Protein AF-A0A965RQ91-F1 (afdb_monomer_lite)

Structure (mmCIF, N/CA/C/O backbone):
data_AF-A0A965RQ91-F1
#
_entry.id   AF-A0A965RQ91-F1
#
loop_
_atom_site.group_PDB
_atom_site.id
_atom_site.type_symbol
_atom_site.label_atom_id
_atom_site.label_alt_id
_atom_site.label_comp_id
_atom_site.label_asym_id
_atom_site.label_entity_id
_atom_site.label_seq_id
_atom_site.pdbx_PDB_ins_code
_atom_site.Cartn_x
_atom_site.Cartn_y
_atom_site.Cartn_z
_atom_site.occupancy
_atom_site.B_iso_or_equiv
_atom_site.auth_seq_id
_atom_site.auth_comp_id
_atom_site.auth_asym_id
_atom_site.auth_atom_id
_atom_site.pdbx_PDB_model_num
ATOM 1 N N . MET A 1 1 ? -6.962 -11.518 -0.528 1.00 90.81 1 MET A N 1
ATOM 2 C CA . MET A 1 1 ? -5.617 -11.044 -0.912 1.00 90.81 1 MET A CA 1
ATOM 3 C C . MET A 1 1 ? -5.372 -11.458 -2.346 1.00 90.81 1 MET A C 1
ATOM 5 O O . MET A 1 1 ? -5.786 -12.555 -2.705 1.00 90.81 1 MET A O 1
ATOM 9 N N . ASP A 1 2 ? -4.710 -10.612 -3.122 1.00 94.94 2 ASP A N 1
ATOM 10 C CA . ASP A 1 2 ? -4.302 -10.899 -4.496 1.00 94.94 2 ASP A CA 1
ATOM 11 C C . ASP A 1 2 ? -2.789 -10.667 -4.669 1.00 94.94 2 ASP A C 1
ATOM 13 O O . ASP A 1 2 ? -2.170 -9.978 -3.849 1.00 94.94 2 ASP A O 1
ATOM 17 N N . VAL A 1 3 ? -2.181 -11.284 -5.684 1.00 96.06 3 VAL A N 1
ATOM 18 C CA . VAL A 1 3 ? -0.733 -11.237 -5.938 1.00 96.06 3 VAL A CA 1
ATOM 19 C C . VAL A 1 3 ? -0.458 -10.717 -7.338 1.00 96.06 3 VAL A C 1
ATOM 21 O O . VAL A 1 3 ? -0.836 -11.338 -8.325 1.00 96.06 3 VAL A O 1
ATOM 24 N N . ALA A 1 4 ? 0.326 -9.647 -7.423 1.00 96.62 4 ALA A N 1
ATOM 25 C CA . ALA A 1 4 ? 0.883 -9.170 -8.679 1.00 96.62 4 ALA A CA 1
ATOM 26 C C . ALA A 1 4 ? 2.367 -9.529 -8.797 1.00 96.62 4 ALA A C 1
ATOM 28 O O . ALA A 1 4 ? 3.135 -9.386 -7.842 1.00 96.62 4 ALA A O 1
ATOM 29 N N . LEU A 1 5 ? 2.785 -9.949 -9.992 1.00 95.50 5 LEU A N 1
ATOM 30 C CA . LEU A 1 5 ? 4.185 -10.163 -10.354 1.00 95.50 5 LEU A CA 1
ATOM 31 C C . LEU A 1 5 ? 4.550 -9.273 -11.535 1.00 95.50 5 LEU A C 1
ATOM 33 O O . LEU A 1 5 ? 3.804 -9.199 -12.508 1.00 95.50 5 LEU A O 1
ATOM 37 N N . TRP A 1 6 ? 5.717 -8.640 -11.475 1.00 94.62 6 TRP A N 1
ATOM 38 C CA . TRP A 1 6 ? 6.239 -7.882 -12.607 1.00 94.62 6 TRP A CA 1
ATOM 39 C C . TRP A 1 6 ? 7.763 -7.901 -12.654 1.00 94.62 6 TRP A C 1
ATOM 41 O O . TRP A 1 6 ? 8.447 -8.063 -11.640 1.00 94.62 6 TRP A O 1
ATOM 51 N N . THR A 1 7 ? 8.283 -7.711 -13.864 1.00 93.56 7 THR A N 1
ATOM 52 C CA . THR A 1 7 ? 9.673 -7.324 -14.104 1.00 93.56 7 THR A CA 1
ATOM 53 C C . THR A 1 7 ? 9.696 -5.824 -14.333 1.00 93.56 7 THR A C 1
ATOM 55 O O . THR A 1 7 ? 8.894 -5.306 -15.115 1.00 93.56 7 THR A O 1
ATOM 58 N N . GLY A 1 8 ? 10.576 -5.130 -13.623 1.00 91.38 8 GLY A N 1
ATOM 59 C CA . GLY A 1 8 ? 10.715 -3.696 -13.718 1.00 91.38 8 GLY A CA 1
ATOM 60 C C . GLY A 1 8 ? 11.315 -3.264 -15.046 1.00 91.38 8 GLY A C 1
ATOM 61 O O . GLY A 1 8 ? 12.165 -3.943 -15.626 1.00 91.38 8 GLY A O 1
ATOM 62 N N . ASP A 1 9 ? 10.841 -2.120 -15.521 1.00 92.00 9 ASP A N 1
ATOM 63 C CA . ASP A 1 9 ? 11.210 -1.510 -16.800 1.00 92.00 9 ASP A CA 1
ATOM 64 C C . ASP A 1 9 ? 11.827 -0.112 -16.624 1.00 92.00 9 ASP A C 1
ATOM 66 O O . ASP A 1 9 ? 12.321 0.467 -17.588 1.00 92.00 9 ASP A O 1
ATOM 70 N N . GLY A 1 10 ? 11.869 0.416 -15.395 1.00 89.19 10 GLY A N 1
ATOM 71 C CA . GLY A 1 10 ? 12.397 1.746 -15.101 1.00 89.19 10 GLY A CA 1
ATOM 72 C C . GLY A 1 10 ? 11.500 2.900 -15.561 1.00 89.19 10 GLY A C 1
ATOM 73 O O . GLY A 1 10 ? 11.982 4.030 -15.606 1.00 89.19 10 GLY A O 1
ATOM 74 N N . ALA A 1 11 ? 10.233 2.644 -15.902 1.00 90.88 11 ALA A N 1
ATOM 75 C CA . ALA A 1 11 ? 9.269 3.653 -16.340 1.00 90.88 11 ALA A CA 1
ATOM 76 C C . ALA A 1 11 ? 8.071 3.774 -15.379 1.00 90.88 11 ALA A C 1
ATOM 78 O O . ALA A 1 11 ? 7.859 2.942 -14.498 1.00 90.88 11 ALA A O 1
ATOM 79 N N . ALA A 1 12 ? 7.261 4.823 -15.537 1.00 90.50 12 ALA A N 1
ATOM 80 C CA . ALA A 1 12 ? 5.979 4.896 -14.839 1.00 90.50 12 ALA A CA 1
ATOM 81 C C . ALA A 1 12 ? 5.044 3.816 -15.392 1.00 90.50 12 ALA A C 1
ATOM 83 O O . ALA A 1 12 ? 4.946 3.645 -16.608 1.00 90.50 12 ALA A O 1
ATOM 84 N N . ARG A 1 13 ? 4.349 3.096 -14.508 1.00 91.19 13 ARG A N 1
ATOM 85 C CA . ARG A 1 13 ? 3.450 2.015 -14.921 1.00 91.19 13 ARG A CA 1
ATOM 86 C C . ARG A 1 13 ? 2.313 1.803 -13.942 1.00 91.19 13 ARG A C 1
ATOM 88 O O . ARG A 1 13 ? 2.462 2.040 -12.746 1.00 91.19 13 ARG A O 1
ATOM 95 N N . SER A 1 14 ? 1.219 1.257 -14.449 1.00 95.75 14 SER A N 1
ATOM 96 C CA . SER A 1 14 ? 0.157 0.694 -13.623 1.00 95.75 14 SER A CA 1
ATOM 97 C C . SER A 1 14 ? 0.298 -0.822 -13.573 1.00 95.75 14 SER A C 1
ATOM 99 O O . SER A 1 14 ? 0.573 -1.472 -14.582 1.00 95.75 14 SER A O 1
ATOM 101 N N . ILE A 1 15 ? 0.132 -1.370 -12.378 1.00 96.50 15 ILE A N 1
ATOM 102 C CA . ILE A 1 15 ? -0.043 -2.795 -12.136 1.00 96.50 15 ILE A CA 1
ATOM 103 C C . ILE A 1 15 ? -1.547 -3.012 -12.013 1.00 96.50 15 ILE A C 1
ATOM 105 O O . ILE A 1 15 ? -2.158 -2.461 -11.100 1.00 96.50 15 ILE A O 1
ATOM 109 N N . THR A 1 16 ? -2.138 -3.744 -12.954 1.00 97.12 16 THR A N 1
ATOM 110 C CA . THR A 1 16 ? -3.590 -3.958 -13.073 1.00 97.12 16 THR A CA 1
ATOM 111 C C . THR A 1 16 ? -3.939 -5.447 -13.028 1.00 97.12 16 THR A C 1
ATOM 113 O O . THR A 1 16 ? -3.049 -6.301 -13.003 1.00 97.12 16 THR A O 1
ATOM 116 N N . GLY A 1 17 ? -5.237 -5.761 -13.040 1.00 95.44 17 GLY A N 1
ATOM 117 C CA . GLY A 1 17 ? -5.749 -7.133 -13.036 1.00 95.44 17 GLY A CA 1
ATOM 118 C C . GLY A 1 17 ? -6.030 -7.700 -11.646 1.00 95.44 17 GLY A C 1
ATOM 119 O O . GLY A 1 17 ? -6.332 -8.887 -11.543 1.00 95.44 17 GLY A O 1
ATOM 120 N N . LEU A 1 18 ? -5.965 -6.871 -10.599 1.00 96.00 18 LEU A N 1
ATOM 121 C CA . LEU A 1 18 ? -6.450 -7.252 -9.278 1.00 96.00 18 LEU A CA 1
ATOM 122 C C . LEU A 1 18 ? -7.980 -7.299 -9.271 1.00 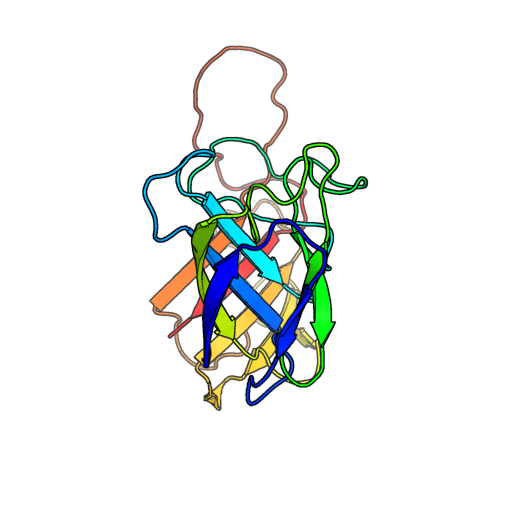96.00 18 LEU A C 1
ATOM 124 O O . LEU A 1 18 ? -8.644 -6.496 -9.926 1.00 96.00 18 LEU A O 1
ATOM 128 N N . ALA A 1 19 ? -8.550 -8.195 -8.469 1.00 94.75 19 ALA A N 1
ATOM 129 C CA . ALA A 1 19 ? -10.006 -8.334 -8.353 1.00 94.75 19 ALA A CA 1
ATOM 130 C C . ALA A 1 19 ? -10.706 -7.187 -7.585 1.00 94.75 19 ALA A C 1
ATOM 132 O O . ALA A 1 19 ? -11.932 -7.184 -7.469 1.00 94.75 19 ALA A O 1
ATOM 133 N N . PHE A 1 20 ? -9.945 -6.251 -7.012 1.00 93.56 20 PHE A N 1
ATOM 134 C CA . PHE A 1 20 ? -10.437 -5.190 -6.133 1.00 93.56 20 PHE A CA 1
ATOM 135 C C . PHE A 1 20 ? -9.513 -3.968 -6.146 1.00 93.56 20 PHE A C 1
ATOM 137 O O . PHE A 1 20 ? -8.348 -4.055 -6.544 1.00 93.56 20 PHE A O 1
ATOM 144 N N . SER A 1 21 ? -10.026 -2.849 -5.623 1.00 92.25 21 SER A N 1
ATOM 145 C CA . SER A 1 21 ? -9.212 -1.684 -5.279 1.00 92.25 21 SER A CA 1
ATOM 146 C C . SER A 1 21 ? -8.417 -1.991 -4.012 1.00 92.25 21 SER A C 1
ATOM 148 O O . SER A 1 21 ? -9.038 -2.223 -2.975 1.00 92.25 21 SER A O 1
ATOM 150 N N . PRO A 1 22 ? -7.077 -2.026 -4.046 1.00 93.12 22 PRO A N 1
ATOM 151 C CA . PRO A 1 22 ? -6.303 -2.364 -2.864 1.00 93.12 22 PRO A CA 1
ATOM 152 C C . PRO A 1 22 ? -6.348 -1.248 -1.820 1.00 93.12 22 PRO A C 1
ATOM 154 O O . PRO A 1 22 ? -6.256 -0.070 -2.156 1.00 93.12 22 PRO A O 1
ATOM 157 N N . ASP A 1 23 ? -6.416 -1.640 -0.550 1.00 90.06 23 ASP A N 1
ATOM 158 C CA . ASP A 1 23 ? -6.269 -0.749 0.599 1.00 90.06 23 ASP A CA 1
ATOM 159 C C . ASP A 1 23 ? -4.894 -0.841 1.243 1.00 90.06 23 ASP A C 1
ATOM 161 O O . ASP A 1 23 ? -4.468 0.127 1.850 1.00 90.06 23 ASP A O 1
ATOM 165 N N . LEU A 1 24 ? -4.186 -1.964 1.103 1.00 90.12 24 LEU A N 1
ATOM 166 C CA . LEU A 1 24 ? -2.778 -2.114 1.470 1.00 90.12 24 LEU A CA 1
ATOM 167 C C . LEU A 1 24 ? -2.065 -2.868 0.351 1.00 90.12 24 LEU A C 1
ATOM 169 O O . LEU A 1 24 ? -2.557 -3.895 -0.119 1.00 90.12 24 LEU A O 1
ATOM 173 N N . VAL A 1 25 ? -0.878 -2.403 -0.024 1.00 91.31 25 VAL A N 1
ATOM 174 C CA . VAL A 1 25 ? 0.035 -3.133 -0.903 1.00 91.31 25 VAL A CA 1
ATOM 175 C C . VAL A 1 25 ? 1.395 -3.257 -0.230 1.00 91.31 25 VAL A C 1
ATOM 177 O O . VAL A 1 25 ? 1.972 -2.264 0.216 1.00 91.31 25 VAL A O 1
ATOM 180 N N . TRP A 1 26 ? 1.918 -4.483 -0.191 1.00 90.62 26 TRP A N 1
ATOM 181 C CA . TRP A 1 26 ? 3.293 -4.778 0.198 1.00 90.62 26 TRP A CA 1
ATOM 182 C C . TRP A 1 26 ? 4.087 -5.230 -1.024 1.00 90.62 26 TRP A C 1
ATOM 184 O O . TRP A 1 26 ? 3.858 -6.315 -1.556 1.00 90.62 26 TRP A O 1
ATOM 194 N N . ILE A 1 27 ? 5.034 -4.402 -1.459 1.00 89.31 27 ILE A N 1
ATOM 195 C CA . ILE A 1 27 ? 5.955 -4.693 -2.556 1.00 89.31 27 ILE A CA 1
ATOM 196 C C . ILE A 1 27 ? 7.264 -5.250 -2.004 1.00 89.31 27 ILE A C 1
ATOM 198 O O . ILE A 1 27 ? 7.845 -4.693 -1.071 1.00 89.31 27 ILE A O 1
ATOM 202 N N . LYS A 1 28 ? 7.756 -6.322 -2.627 1.00 86.62 28 LYS A N 1
ATOM 203 C CA . LYS A 1 28 ? 9.073 -6.898 -2.366 1.00 86.62 28 LYS A CA 1
ATOM 204 C C . LYS A 1 28 ? 9.848 -7.160 -3.657 1.00 86.62 28 LYS A C 1
ATOM 206 O O . LYS A 1 28 ? 9.335 -7.792 -4.582 1.00 86.62 28 LYS A O 1
ATOM 211 N N . GLY A 1 29 ? 11.117 -6.753 -3.685 1.00 86.75 29 GLY A N 1
ATOM 212 C CA . GLY A 1 29 ? 12.072 -7.179 -4.716 1.00 86.75 29 GLY A CA 1
ATOM 213 C C . GLY A 1 29 ? 12.414 -8.673 -4.602 1.00 86.75 29 GLY A C 1
ATOM 214 O O . GLY A 1 29 ? 12.686 -9.180 -3.515 1.00 86.75 29 GLY A O 1
ATOM 215 N N . ARG A 1 30 ? 12.393 -9.401 -5.719 1.00 88.19 30 ARG A N 1
ATOM 216 C CA . ARG A 1 30 ? 12.656 -10.852 -5.794 1.00 88.19 30 ARG A CA 1
ATOM 217 C C . ARG A 1 30 ? 14.019 -11.206 -6.387 1.00 88.19 30 ARG A C 1
ATOM 219 O O . ARG A 1 30 ? 14.501 -12.309 -6.145 1.00 88.19 30 ARG A O 1
ATOM 226 N N . SER A 1 31 ? 14.635 -10.303 -7.145 1.00 84.56 31 SER A N 1
ATOM 227 C CA . SER A 1 31 ? 15.993 -10.464 -7.678 1.00 84.56 31 SER A CA 1
ATOM 228 C C . SER A 1 31 ? 17.033 -9.801 -6.772 1.00 84.56 31 SER A C 1
ATOM 230 O O . SER A 1 31 ? 16.745 -8.831 -6.076 1.00 84.56 31 SER A O 1
ATOM 232 N N . SER A 1 32 ? 18.267 -10.305 -6.801 1.00 66.25 32 SER A N 1
ATOM 233 C CA . SER A 1 32 ? 19.389 -9.844 -5.969 1.00 66.25 32 SER A CA 1
ATOM 234 C C . SER A 1 32 ? 20.177 -8.660 -6.562 1.00 66.25 32 SER A C 1
ATOM 236 O O . SER A 1 32 ? 21.364 -8.513 -6.281 1.00 66.25 32 SER A O 1
ATOM 238 N N . GLY A 1 33 ? 19.554 -7.839 -7.412 1.00 63.38 33 GLY A N 1
ATOM 239 C CA . GLY A 1 33 ? 20.195 -6.676 -8.037 1.00 63.38 33 GLY A CA 1
ATOM 240 C C . GLY A 1 33 ? 20.072 -5.407 -7.183 1.00 63.38 33 GLY A C 1
ATOM 241 O O . GLY A 1 33 ? 19.117 -5.294 -6.416 1.00 63.38 33 GLY A O 1
ATOM 242 N N . PRO A 1 34 ? 21.001 -4.439 -7.292 1.00 60.62 34 PRO A N 1
ATOM 243 C CA . PRO A 1 34 ? 20.831 -3.129 -6.673 1.00 60.62 34 PRO A CA 1
ATOM 244 C C . PRO A 1 34 ? 19.603 -2.376 -7.245 1.00 60.62 34 PRO A C 1
ATOM 246 O O . PRO A 1 34 ? 19.285 -2.536 -8.428 1.00 60.62 34 PRO A O 1
ATOM 249 N N . PRO A 1 35 ? 18.927 -1.537 -6.433 1.00 57.47 35 PRO A N 1
ATOM 250 C CA . PRO A 1 35 ? 19.150 -1.367 -4.996 1.00 57.47 35 PRO A CA 1
ATOM 251 C C . PRO A 1 35 ? 18.692 -2.600 -4.202 1.00 57.47 35 PRO A C 1
ATOM 253 O O . PRO A 1 35 ? 17.737 -3.282 -4.564 1.00 57.47 35 PRO A O 1
ATOM 256 N N . THR A 1 36 ? 19.407 -2.882 -3.115 1.00 57.66 36 THR A N 1
ATOM 257 C CA . THR A 1 36 ? 19.251 -4.065 -2.261 1.00 57.66 36 THR A CA 1
ATOM 258 C C . THR A 1 36 ? 17.794 -4.272 -1.851 1.00 57.66 36 THR A C 1
ATOM 260 O O . THR A 1 36 ? 17.233 -3.394 -1.210 1.00 57.66 36 THR A O 1
ATOM 263 N N . ILE A 1 37 ? 17.218 -5.418 -2.237 1.00 59.00 37 ILE A N 1
ATOM 264 C CA . ILE A 1 37 ? 15.921 -6.018 -1.851 1.00 59.00 37 ILE A CA 1
ATOM 265 C C . ILE A 1 37 ? 15.097 -5.163 -0.872 1.00 59.00 37 ILE A C 1
ATOM 267 O O . ILE A 1 37 ? 15.355 -5.150 0.329 1.00 59.00 37 ILE A O 1
ATOM 271 N N . GLN A 1 38 ? 14.082 -4.476 -1.395 1.00 69.19 38 GLN A N 1
ATOM 272 C CA . GLN A 1 38 ? 13.276 -3.504 -0.649 1.00 69.19 38 GLN A CA 1
ATOM 273 C C . GLN A 1 38 ? 11.906 -4.084 -0.290 1.00 69.19 38 GLN A C 1
ATOM 275 O O . GLN A 1 38 ? 11.340 -4.840 -1.083 1.00 69.19 38 GLN A O 1
ATOM 280 N N . HIS A 1 39 ? 11.397 -3.740 0.896 1.00 79.50 39 HIS A N 1
ATOM 281 C CA . HIS A 1 39 ? 10.067 -4.097 1.388 1.00 79.50 39 HIS A CA 1
ATOM 282 C C . HIS A 1 39 ? 9.239 -2.830 1.608 1.00 79.50 39 HIS A C 1
ATOM 284 O O . HIS A 1 39 ? 9.358 -2.211 2.655 1.00 79.50 39 HIS A O 1
ATOM 290 N N . VAL A 1 40 ? 8.391 -2.463 0.650 1.00 80.19 40 VAL A N 1
ATOM 291 C CA . VAL A 1 40 ? 7.599 -1.222 0.685 1.00 80.19 40 VAL A CA 1
ATOM 292 C C . VAL A 1 40 ? 6.149 -1.545 1.032 1.00 80.19 40 VAL A C 1
ATOM 294 O O . VAL A 1 40 ? 5.511 -2.302 0.307 1.00 80.19 40 VAL A O 1
ATOM 297 N N . LEU A 1 41 ? 5.620 -0.982 2.120 1.00 83.31 41 LEU A N 1
ATOM 298 C CA . LEU A 1 41 ? 4.219 -1.123 2.528 1.00 83.31 41 LEU A CA 1
ATOM 299 C C . LEU A 1 41 ? 3.500 0.232 2.467 1.00 83.31 41 LEU A C 1
ATOM 301 O O . LEU A 1 41 ? 3.854 1.165 3.196 1.00 83.31 41 LEU A O 1
ATOM 305 N N . GLN A 1 42 ? 2.449 0.327 1.653 1.00 82.00 42 GLN A N 1
ATOM 306 C CA . GLN A 1 42 ? 1.625 1.533 1.494 1.00 82.00 42 GLN A CA 1
ATOM 307 C C . GLN A 1 42 ? 0.140 1.192 1.560 1.00 82.00 42 GLN A C 1
ATOM 309 O O . GLN A 1 42 ? -0.278 0.173 1.014 1.00 82.00 42 GLN A O 1
ATOM 314 N N . ASP A 1 43 ? -0.652 2.061 2.183 1.00 83.12 43 ASP A N 1
ATOM 315 C CA . ASP A 1 43 ? -2.107 1.916 2.283 1.00 83.12 43 ASP A CA 1
ATOM 316 C C . ASP A 1 43 ? -2.858 3.207 1.965 1.00 83.12 43 ASP A C 1
ATOM 318 O O . ASP A 1 43 ? -2.312 4.313 1.994 1.00 83.12 43 ASP A O 1
ATOM 322 N N . THR A 1 44 ? -4.144 3.041 1.670 1.00 78.31 44 THR A N 1
ATOM 323 C CA . THR A 1 44 ? -5.074 4.113 1.305 1.00 78.31 44 THR A CA 1
ATOM 324 C C . THR A 1 44 ? -5.326 5.098 2.443 1.00 78.31 44 THR A C 1
ATOM 326 O O . THR A 1 44 ? -5.629 6.260 2.176 1.00 78.31 44 THR A O 1
ATOM 329 N N . VAL A 1 45 ? -5.176 4.680 3.705 1.00 73.56 45 VAL A N 1
ATOM 330 C CA . VAL A 1 45 ? -5.470 5.520 4.875 1.00 73.56 45 VAL A CA 1
ATOM 331 C C . VAL A 1 45 ? -4.337 6.512 5.155 1.00 73.56 45 VAL A C 1
ATOM 333 O O . VAL A 1 45 ? -4.615 7.667 5.473 1.00 73.56 45 VAL A O 1
ATOM 336 N N . ARG A 1 46 ? -3.071 6.107 4.986 1.00 66.56 46 ARG A N 1
ATOM 337 C CA . ARG A 1 46 ? -1.904 7.014 5.026 1.00 66.56 46 ARG A CA 1
ATOM 338 C C . ARG A 1 46 ? -1.693 7.785 3.724 1.00 66.56 46 ARG A C 1
ATOM 340 O O . ARG A 1 46 ? -0.967 8.781 3.718 1.00 66.56 46 ARG A O 1
ATOM 347 N N . GLY A 1 47 ? -2.333 7.343 2.645 1.00 67.44 47 GLY A N 1
ATOM 348 C CA . GLY A 1 47 ? -2.211 7.921 1.316 1.00 67.44 47 GLY A CA 1
ATOM 349 C C . GLY A 1 47 ? -0.965 7.440 0.569 1.00 67.44 47 GLY A C 1
ATOM 350 O O . GLY A 1 47 ? -0.024 6.881 1.131 1.00 67.44 47 GLY A O 1
ATOM 351 N N . SER A 1 48 ? -0.949 7.696 -0.737 1.00 60.81 48 SER A N 1
ATOM 352 C CA . SER A 1 48 ? 0.062 7.193 -1.670 1.00 60.81 48 SER A CA 1
ATOM 353 C C . SER A 1 48 ? 1.476 7.760 -1.483 1.00 60.81 48 SER A C 1
ATOM 355 O O . SER A 1 48 ? 2.415 7.235 -2.060 1.00 60.81 48 SER A O 1
ATOM 357 N N . ASN A 1 49 ? 1.695 8.781 -0.652 1.00 60.22 49 ASN A N 1
ATOM 358 C CA . ASN A 1 49 ? 3.037 9.356 -0.456 1.00 60.22 49 ASN A CA 1
ATOM 359 C C . ASN A 1 49 ? 3.776 8.834 0.786 1.00 60.22 49 ASN A C 1
ATOM 361 O O . ASN A 1 49 ? 4.957 9.125 0.950 1.00 60.22 49 ASN A O 1
ATOM 365 N N . ASN A 1 50 ? 3.120 8.037 1.635 1.00 63.34 50 ASN A N 1
ATOM 366 C CA . ASN A 1 50 ? 3.703 7.544 2.882 1.00 63.34 50 ASN A CA 1
ATOM 367 C C . ASN A 1 50 ? 3.940 6.029 2.793 1.00 63.34 50 ASN A C 1
ATOM 369 O O . ASN A 1 50 ? 2.999 5.257 2.603 1.00 63.34 50 ASN A O 1
ATOM 373 N N . MET A 1 51 ? 5.195 5.590 2.937 1.00 68.31 51 MET A N 1
ATOM 374 C CA . MET A 1 51 ? 5.584 4.175 2.898 1.00 68.31 51 MET A CA 1
ATOM 375 C C . MET A 1 51 ? 6.255 3.728 4.195 1.00 68.31 51 MET A C 1
ATOM 377 O O . MET A 1 51 ? 6.978 4.499 4.818 1.00 68.31 51 MET A O 1
ATOM 381 N N . LEU A 1 52 ? 6.030 2.471 4.583 1.00 70.50 52 LEU A N 1
ATOM 382 C CA . LEU A 1 52 ? 6.844 1.794 5.596 1.00 70.50 52 LEU A CA 1
ATOM 383 C C . LEU A 1 52 ? 7.831 0.873 4.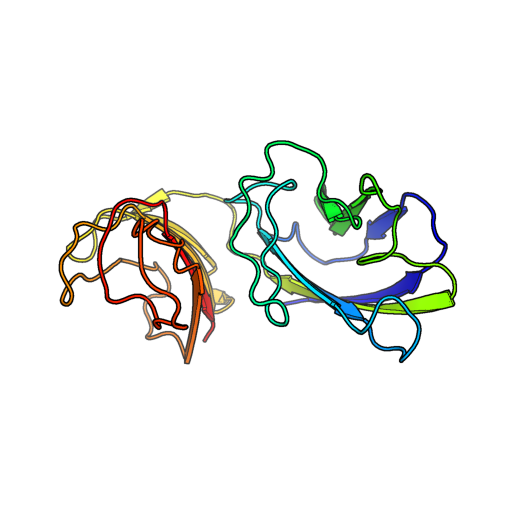896 1.00 70.50 52 LEU A C 1
ATOM 385 O O . LEU A 1 52 ? 7.435 0.088 4.032 1.00 70.50 52 LEU A O 1
ATOM 389 N N . CYS A 1 53 ? 9.090 0.943 5.317 1.00 67.38 53 CYS A N 1
ATOM 390 C CA . CYS A 1 53 ? 10.134 0.033 4.879 1.00 67.38 53 CYS A CA 1
ATOM 391 C C . CYS A 1 53 ? 10.432 -0.964 5.999 1.00 67.38 53 CYS A C 1
ATOM 393 O O . CYS A 1 53 ? 11.075 -0.608 6.979 1.00 67.38 53 CYS A O 1
ATOM 395 N N . SER A 1 54 ? 9.977 -2.217 5.886 1.00 62.25 54 SER A N 1
ATOM 396 C CA . SER A 1 54 ? 10.142 -3.191 6.986 1.00 62.25 54 SER A CA 1
ATOM 397 C C . SER A 1 54 ? 11.586 -3.676 7.177 1.00 62.25 54 SER A C 1
ATOM 399 O O . SER A 1 54 ? 11.872 -4.400 8.126 1.00 62.25 54 SER A O 1
ATOM 401 N N . ASN A 1 55 ? 12.480 -3.351 6.243 1.00 61.69 55 ASN A N 1
ATOM 402 C CA . ASN A 1 55 ? 13.892 -3.733 6.240 1.00 61.69 55 ASN A CA 1
ATOM 403 C C . ASN A 1 55 ? 14.841 -2.532 6.397 1.00 61.69 55 ASN A C 1
ATOM 405 O O . ASN A 1 55 ? 16.041 -2.688 6.176 1.00 61.69 55 ASN A O 1
ATOM 409 N N . ASP A 1 56 ? 14.309 -1.357 6.740 1.00 57.06 56 ASP A N 1
ATOM 410 C CA . ASP A 1 56 ? 15.076 -0.140 6.998 1.00 57.06 56 ASP A CA 1
ATOM 411 C C . ASP A 1 56 ? 14.785 0.353 8.425 1.00 57.06 56 ASP A C 1
ATOM 413 O O . ASP A 1 56 ? 13.669 0.227 8.925 1.00 57.06 56 ASP A O 1
ATOM 417 N N . THR A 1 57 ? 15.806 0.877 9.100 1.00 50.47 57 THR A N 1
ATOM 418 C CA . THR A 1 57 ? 15.699 1.478 10.440 1.00 50.47 57 THR A CA 1
ATOM 419 C C . THR A 1 57 ? 15.408 2.977 10.388 1.00 50.47 57 THR A C 1
ATOM 421 O O . THR A 1 57 ? 15.324 3.620 11.434 1.00 50.47 57 THR A O 1
ATOM 424 N N . GLY A 1 58 ? 15.311 3.560 9.189 1.00 50.56 58 GLY A N 1
ATOM 425 C CA . GLY A 1 58 ? 14.836 4.925 9.014 1.00 50.56 58 GLY A CA 1
ATOM 426 C C . GLY A 1 58 ? 13.453 5.115 9.643 1.00 50.56 58 GLY A C 1
ATOM 427 O O . GLY A 1 58 ? 12.553 4.302 9.445 1.00 50.56 58 GLY A O 1
ATOM 428 N N . SER A 1 59 ? 13.292 6.205 10.398 1.00 44.62 59 SER A N 1
ATOM 429 C CA . SER A 1 59 ? 11.982 6.722 10.817 1.00 44.62 59 SER A CA 1
ATOM 430 C C . SER A 1 59 ? 11.020 6.784 9.622 1.00 44.62 59 SER A C 1
ATOM 432 O O . SER A 1 59 ? 11.484 6.950 8.486 1.00 44.62 59 SER A O 1
ATOM 434 N N . GLU A 1 60 ? 9.699 6.718 9.871 1.00 53.09 60 GLU A N 1
ATOM 435 C CA . GLU A 1 60 ? 8.686 7.257 8.950 1.00 53.09 60 GLU A CA 1
ATOM 436 C C . GLU A 1 60 ? 9.032 8.730 8.747 1.00 53.09 60 GLU A C 1
ATOM 438 O O . GLU A 1 60 ? 8.576 9.625 9.459 1.00 53.09 60 GLU A O 1
ATOM 443 N N . SER A 1 61 ? 9.966 8.984 7.839 1.00 43.44 61 SER A N 1
ATOM 444 C CA . SER A 1 61 ? 10.378 10.335 7.554 1.00 43.44 61 SER A CA 1
ATOM 445 C C . SER A 1 61 ? 9.126 10.997 7.027 1.00 43.44 61 SER A C 1
ATOM 447 O O . SER A 1 61 ? 8.404 10.425 6.219 1.00 43.44 61 SER A O 1
ATOM 449 N N . ALA A 1 62 ? 8.816 12.163 7.563 1.00 37.75 62 ALA A N 1
ATOM 450 C CA . ALA A 1 62 ? 7.729 12.988 7.094 1.00 37.75 62 ALA A CA 1
ATOM 451 C C . ALA A 1 62 ? 7.872 13.191 5.570 1.00 37.75 62 ALA A C 1
ATOM 453 O O . ALA A 1 62 ? 8.595 14.076 5.117 1.00 37.75 62 ALA A O 1
ATOM 454 N N . PHE A 1 63 ? 7.225 12.348 4.764 1.00 45.34 63 PHE A N 1
ATOM 455 C CA . PHE A 1 63 ? 7.348 12.344 3.308 1.00 45.34 63 PHE A CA 1
ATOM 456 C C . PHE A 1 63 ? 6.245 13.218 2.702 1.00 45.34 63 PHE A C 1
ATOM 458 O O . PHE A 1 63 ? 5.471 12.812 1.842 1.00 45.34 63 PHE A O 1
ATOM 465 N N . GLY A 1 64 ? 6.224 14.496 3.096 1.00 38.09 64 GLY A N 1
ATOM 466 C CA . GLY A 1 64 ? 5.527 15.561 2.357 1.00 38.09 64 GLY A CA 1
ATOM 467 C C . GLY A 1 64 ? 6.175 15.883 0.996 1.00 38.09 64 GLY A C 1
ATOM 468 O O . GLY A 1 64 ? 5.944 16.955 0.442 1.00 38.09 64 GLY A O 1
ATOM 469 N N . GLN A 1 65 ? 7.029 14.989 0.491 1.00 46.69 65 GLN A N 1
ATOM 470 C CA . GLN A 1 65 ? 7.772 15.038 -0.765 1.00 46.69 65 GLN A CA 1
ATOM 471 C C . GLN A 1 65 ? 7.816 13.617 -1.354 1.00 46.69 65 GLN A C 1
ATOM 473 O O . GLN A 1 65 ? 7.839 12.665 -0.569 1.00 46.69 65 GLN A O 1
ATOM 478 N N . PRO A 1 66 ? 7.855 13.454 -2.693 1.00 53.38 66 PRO A N 1
ATOM 479 C CA . PRO A 1 66 ? 7.966 12.146 -3.333 1.00 53.38 66 PRO A CA 1
ATOM 480 C C . PRO A 1 66 ? 9.111 11.352 -2.687 1.00 53.38 66 PRO A C 1
ATOM 482 O O . PRO A 1 66 ? 10.233 11.871 -2.633 1.00 53.38 66 PRO A O 1
ATOM 485 N N . PRO A 1 67 ? 8.864 10.139 -2.161 1.00 60.94 67 PRO A N 1
ATOM 486 C CA . PRO A 1 67 ? 9.900 9.339 -1.522 1.00 60.94 67 PRO A CA 1
ATOM 487 C C . PRO A 1 67 ? 11.054 9.159 -2.497 1.00 60.94 67 PRO A C 1
ATOM 489 O O . PRO A 1 67 ? 10.841 8.999 -3.698 1.00 60.94 67 PRO A O 1
ATOM 492 N N . VAL A 1 68 ? 12.284 9.200 -1.986 1.00 66.00 68 VAL A N 1
ATOM 493 C CA . VAL A 1 68 ? 13.495 9.278 -2.816 1.00 66.00 68 VAL A CA 1
ATOM 494 C C . VAL A 1 68 ? 13.589 8.129 -3.821 1.00 66.00 68 VAL A C 1
ATOM 496 O O . VAL A 1 68 ? 14.227 8.266 -4.848 1.00 66.00 68 VAL A O 1
ATOM 499 N N . TRP A 1 69 ? 12.904 7.010 -3.621 1.00 71.94 69 TRP A N 1
ATOM 500 C CA . TRP A 1 69 ? 13.235 5.783 -4.337 1.00 71.94 69 TRP A CA 1
ATOM 501 C C . TRP A 1 69 ? 12.094 5.149 -5.149 1.00 71.94 69 TRP A C 1
ATOM 503 O O . TRP A 1 69 ? 12.266 4.050 -5.672 1.00 71.94 69 TRP A O 1
ATOM 513 N N . GLY A 1 70 ? 10.978 5.852 -5.355 1.00 80.38 70 GLY A N 1
ATOM 514 C CA . GLY A 1 70 ? 9.834 5.363 -6.137 1.00 80.38 70 GLY A CA 1
ATOM 515 C C . GLY A 1 70 ? 8.788 4.666 -5.273 1.00 80.38 70 GLY A C 1
ATOM 516 O O . GLY A 1 70 ? 9.109 4.089 -4.242 1.00 80.38 70 GLY A O 1
ATOM 517 N N . TYR A 1 71 ? 7.519 4.781 -5.658 1.00 81.94 71 TYR A N 1
ATOM 518 C CA . TYR A 1 71 ? 6.387 4.492 -4.774 1.00 81.94 71 TYR A CA 1
ATOM 519 C C . TYR A 1 71 ? 5.094 4.221 -5.538 1.00 81.94 71 TYR A C 1
ATOM 521 O O . TYR A 1 71 ? 5.009 4.466 -6.740 1.00 81.94 71 TYR A O 1
ATOM 529 N N . ILE A 1 72 ? 4.073 3.744 -4.830 1.00 88.06 72 ILE A N 1
ATOM 530 C CA . ILE A 1 72 ? 2.697 3.673 -5.319 1.00 88.06 72 ILE A CA 1
ATOM 531 C C . ILE A 1 72 ? 2.082 5.065 -5.245 1.00 88.06 72 ILE A C 1
ATOM 533 O O . ILE A 1 72 ? 1.822 5.542 -4.150 1.00 88.06 72 ILE A O 1
ATOM 537 N N . SER A 1 73 ? 1.821 5.709 -6.380 1.00 87.19 73 SER A N 1
ATOM 538 C CA . SER A 1 73 ? 1.220 7.048 -6.450 1.00 87.19 73 SER A CA 1
ATOM 539 C C . SER A 1 73 ? -0.307 7.050 -6.413 1.00 87.19 73 SER A C 1
ATOM 541 O O . SER A 1 73 ? -0.904 8.067 -6.052 1.00 87.19 73 SER A O 1
ATOM 543 N N . ALA A 1 74 ? -0.947 5.930 -6.750 1.00 90.06 74 ALA A N 1
ATOM 544 C CA . ALA A 1 74 ? -2.397 5.788 -6.715 1.00 90.06 74 ALA A CA 1
ATOM 545 C C . ALA A 1 74 ? -2.819 4.336 -6.480 1.00 90.06 74 ALA A C 1
ATOM 547 O O . ALA A 1 74 ? -2.186 3.409 -6.988 1.00 90.06 74 ALA A O 1
ATOM 548 N N . PHE A 1 75 ? -3.924 4.172 -5.758 1.00 90.56 75 PHE A N 1
ATOM 549 C CA . PHE A 1 75 ? -4.684 2.929 -5.682 1.00 90.56 75 PHE A CA 1
ATOM 550 C C . PHE A 1 75 ? -5.826 3.035 -6.698 1.00 90.56 75 PHE A C 1
ATOM 552 O O . PHE A 1 75 ? -6.583 4.007 -6.682 1.00 90.56 75 PHE A O 1
ATOM 559 N N . ASN A 1 76 ? -5.896 2.078 -7.617 1.00 94.00 76 ASN A N 1
ATOM 560 C CA . ASN A 1 76 ? -6.857 2.043 -8.717 1.00 94.00 76 ASN A CA 1
ATOM 561 C C . ASN A 1 76 ? -7.911 0.965 -8.441 1.00 94.00 76 ASN A C 1
ATOM 563 O O . ASN A 1 76 ? -7.697 0.089 -7.612 1.00 94.00 76 ASN A O 1
ATOM 567 N N . SER A 1 77 ? -9.019 0.972 -9.184 1.00 94.81 77 SER A N 1
ATOM 568 C CA . SER A 1 77 ? -10.116 0.008 -9.004 1.00 94.81 77 SER A CA 1
ATOM 569 C C . SER A 1 77 ? -9.721 -1.463 -9.173 1.00 94.81 77 SER A C 1
ATOM 571 O O . SER A 1 77 ? -10.404 -2.332 -8.644 1.00 94.81 77 SER A O 1
ATOM 573 N N . ASP A 1 78 ? -8.657 -1.732 -9.926 1.00 96.06 78 ASP A N 1
ATOM 574 C CA . ASP A 1 78 ? -8.167 -3.064 -10.284 1.00 96.06 78 ASP A CA 1
ATOM 575 C C . ASP A 1 78 ? -6.649 -3.196 -10.071 1.00 96.06 78 ASP A C 1
ATOM 577 O O . ASP A 1 78 ? -5.989 -4.012 -10.720 1.00 96.06 78 ASP A O 1
ATOM 581 N N . GLY A 1 79 ? -6.050 -2.354 -9.218 1.00 95.62 79 GLY A N 1
ATOM 582 C CA . GLY A 1 79 ? -4.597 -2.263 -9.177 1.00 95.62 79 GLY A CA 1
ATOM 583 C C . GLY A 1 79 ? -4.010 -1.053 -8.469 1.00 95.62 79 GLY A C 1
ATOM 584 O O . GLY A 1 79 ? -4.622 -0.437 -7.602 1.00 95.62 79 GLY A O 1
ATOM 585 N N . PHE A 1 80 ? -2.789 -0.698 -8.856 1.00 94.81 80 PHE A N 1
ATOM 586 C CA . PHE A 1 80 ? -2.068 0.458 -8.330 1.00 94.81 80 PHE A CA 1
ATOM 587 C C . PHE A 1 80 ? -1.094 1.033 -9.363 1.00 94.81 80 PHE A C 1
ATOM 589 O O . PHE A 1 80 ? -0.630 0.337 -10.267 1.00 94.81 80 PHE A O 1
ATOM 596 N N . THR A 1 81 ? -0.778 2.319 -9.243 1.00 94.25 81 THR A N 1
ATOM 597 C CA . THR A 1 81 ? 0.140 3.029 -10.145 1.00 94.25 81 THR A CA 1
ATOM 598 C C . THR A 1 81 ? 1.463 3.298 -9.449 1.00 94.25 81 THR A C 1
ATOM 600 O O . THR A 1 81 ? 1.476 3.745 -8.309 1.00 94.25 81 THR A O 1
ATOM 603 N N . LEU A 1 82 ? 2.572 3.045 -10.141 1.00 91.44 82 LEU A N 1
ATOM 604 C CA . LEU A 1 82 ? 3.932 3.278 -9.672 1.00 91.44 82 LEU A CA 1
ATOM 605 C C . LEU A 1 82 ? 4.486 4.579 -10.260 1.00 91.44 82 LEU A C 1
ATOM 607 O O . LEU A 1 82 ? 4.403 4.813 -11.468 1.00 91.44 82 LEU A O 1
ATOM 611 N N . ALA A 1 83 ? 5.096 5.399 -9.410 1.00 88.62 83 ALA A N 1
ATOM 612 C CA . ALA A 1 83 ? 5.756 6.646 -9.776 1.00 88.62 83 ALA A CA 1
ATOM 613 C C . ALA A 1 83 ? 7.227 6.660 -9.349 1.00 88.62 83 ALA A C 1
ATOM 615 O O . ALA A 1 83 ? 7.642 5.954 -8.425 1.00 88.62 83 ALA A O 1
ATOM 616 N N . SER A 1 84 ? 8.016 7.485 -10.038 1.00 85.25 84 SER A N 1
ATOM 617 C CA . SER A 1 84 ? 9.423 7.716 -9.719 1.00 85.25 84 SER A CA 1
ATOM 618 C C . SER A 1 84 ? 9.560 8.533 -8.446 1.00 85.25 84 SER A C 1
ATOM 620 O O . SER A 1 84 ? 8.865 9.534 -8.267 1.00 85.25 84 SER A O 1
ATOM 622 N N . GLY A 1 85 ? 10.529 8.159 -7.622 1.00 77.56 85 GLY A N 1
ATOM 623 C CA . GLY A 1 85 ? 11.054 9.016 -6.575 1.00 77.56 85 GLY A CA 1
ATOM 624 C C . GLY A 1 85 ? 12.083 10.004 -7.108 1.00 77.56 85 GLY A C 1
ATOM 625 O O . GLY A 1 85 ? 12.453 9.959 -8.284 1.00 77.56 85 GLY A O 1
ATOM 626 N N . SER A 1 86 ? 12.611 10.862 -6.235 1.00 73.50 86 SER A N 1
ATOM 627 C CA . SER A 1 86 ? 13.673 11.818 -6.601 1.00 73.50 86 SER A CA 1
ATOM 628 C C . SER A 1 86 ? 15.015 11.166 -6.991 1.00 73.50 86 SER A C 1
ATOM 630 O O . SER A 1 86 ? 15.855 11.806 -7.614 1.00 73.50 86 SER A O 1
ATOM 632 N N . GLY A 1 87 ? 15.199 9.886 -6.682 1.00 68.50 87 GLY A N 1
ATOM 633 C CA . GLY A 1 87 ? 16.313 9.001 -7.032 1.00 68.50 87 GLY A CA 1
ATOM 634 C C . GLY A 1 87 ? 15.926 7.876 -8.005 1.00 68.50 87 GLY A C 1
ATOM 635 O O . GLY A 1 87 ? 16.672 6.905 -8.143 1.00 68.50 87 GLY A O 1
ATOM 636 N N . GLY A 1 88 ? 14.773 7.988 -8.680 1.00 74.00 88 GLY A N 1
ATOM 637 C CA . GLY A 1 88 ? 14.322 7.074 -9.738 1.00 74.00 88 GLY A CA 1
ATOM 638 C C . GLY A 1 88 ? 13.258 6.054 -9.309 1.00 74.00 88 GLY A C 1
ATOM 639 O O . GLY A 1 88 ? 12.605 6.198 -8.278 1.00 74.00 88 GLY A O 1
ATOM 640 N N . PHE A 1 89 ? 13.058 5.015 -10.126 1.00 77.69 89 PHE A N 1
ATOM 641 C CA . PHE A 1 89 ? 12.077 3.932 -9.906 1.00 77.69 89 PHE A CA 1
ATOM 642 C C . PHE A 1 89 ? 12.628 2.762 -9.068 1.00 77.69 89 PHE A C 1
ATOM 644 O O . PHE A 1 89 ? 12.062 1.667 -9.047 1.00 77.69 89 PHE A O 1
ATOM 651 N N . SER A 1 90 ? 13.754 2.984 -8.397 1.00 73.88 90 SER A N 1
ATOM 652 C CA . SER A 1 90 ? 14.672 1.940 -7.956 1.00 73.88 90 SER A CA 1
ATOM 653 C C . SER A 1 90 ? 14.078 0.967 -6.911 1.00 73.88 90 SER A C 1
ATOM 655 O O . SER A 1 90 ? 14.469 -0.199 -6.880 1.00 73.88 90 SER A O 1
ATOM 657 N N . GLN A 1 91 ? 13.094 1.376 -6.097 1.00 76.88 91 GLN A N 1
ATOM 658 C CA . GLN A 1 91 ? 12.455 0.514 -5.082 1.00 76.88 91 GLN A CA 1
ATOM 659 C C . GLN A 1 91 ? 11.320 -0.364 -5.600 1.00 76.88 91 GLN A C 1
ATOM 661 O O . GLN A 1 91 ? 11.123 -1.457 -5.075 1.00 76.88 91 GLN A O 1
ATOM 666 N N . VAL A 1 92 ? 10.560 0.103 -6.587 1.00 84.88 92 VAL A N 1
ATOM 667 C CA . VAL A 1 92 ? 9.281 -0.528 -6.961 1.00 84.88 92 VAL A CA 1
ATOM 668 C C . VAL A 1 92 ? 9.253 -1.009 -8.406 1.00 84.88 92 VAL A C 1
ATOM 670 O O . VAL A 1 92 ? 8.426 -1.848 -8.757 1.00 84.88 92 VAL A O 1
ATOM 673 N N . ASN A 1 93 ? 10.135 -0.484 -9.259 1.00 89.56 93 ASN A N 1
ATOM 674 C CA . ASN A 1 93 ? 10.094 -0.753 -10.690 1.00 89.56 93 ASN A CA 1
ATOM 675 C C . ASN A 1 93 ? 11.453 -0.554 -11.391 1.00 89.56 93 ASN A C 1
ATOM 677 O O . ASN A 1 93 ? 11.510 -0.076 -12.523 1.00 89.56 93 ASN A O 1
ATOM 681 N N . GLN A 1 94 ? 12.559 -0.912 -10.734 1.00 88.44 94 GLN A N 1
ATOM 682 C CA . GLN A 1 94 ? 13.894 -0.837 -11.330 1.00 88.44 94 GLN A CA 1
ATOM 683 C C . GLN A 1 94 ? 13.997 -1.758 -12.544 1.00 88.44 94 GLN A C 1
ATOM 685 O O . GLN A 1 94 ? 13.609 -2.926 -12.476 1.00 88.44 94 GLN A O 1
ATOM 690 N N . SER A 1 95 ? 14.573 -1.247 -13.634 1.00 89.56 95 SER A N 1
ATOM 691 C CA . SER A 1 95 ? 14.776 -2.031 -14.853 1.00 89.56 95 SER A CA 1
ATOM 692 C C . SER A 1 95 ? 15.524 -3.336 -14.566 1.00 89.56 95 SER A C 1
ATOM 694 O O . SER A 1 95 ? 16.517 -3.342 -13.839 1.00 89.56 95 SER A O 1
ATOM 696 N N . SER A 1 96 ? 15.046 -4.435 -15.153 1.00 88.56 96 SER A N 1
ATOM 697 C CA . SER A 1 96 ? 15.592 -5.797 -15.020 1.00 88.56 96 SER A CA 1
ATOM 698 C C . SER A 1 96 ? 15.428 -6.462 -13.646 1.00 88.56 96 SER A C 1
ATOM 700 O O . SER A 1 96 ? 15.721 -7.652 -13.518 1.00 88.56 96 SER A O 1
ATOM 702 N N . ASN A 1 97 ? 14.913 -5.760 -12.631 1.00 87.88 97 ASN A N 1
ATOM 703 C CA . ASN A 1 97 ? 14.592 -6.376 -11.345 1.00 87.88 97 ASN A CA 1
ATOM 704 C C . ASN A 1 97 ? 13.208 -7.030 -11.375 1.00 87.88 97 ASN A C 1
ATOM 706 O O . ASN A 1 97 ? 12.302 -6.574 -12.061 1.00 87.88 97 ASN A O 1
ATOM 710 N N . THR A 1 98 ? 13.025 -8.105 -10.615 1.00 92.00 98 THR A N 1
ATOM 711 C CA . THR A 1 98 ? 11.720 -8.771 -10.470 1.00 92.00 98 THR A CA 1
ATOM 712 C C . THR A 1 98 ? 11.089 -8.411 -9.137 1.00 92.00 98 THR A C 1
ATOM 714 O O . THR A 1 98 ? 11.794 -8.229 -8.144 1.00 92.00 98 THR A O 1
ATOM 717 N N . TYR A 1 99 ? 9.762 -8.337 -9.103 1.00 91.75 99 TYR A N 1
ATOM 718 C CA . TYR A 1 99 ? 8.999 -7.889 -7.944 1.00 91.75 99 TYR A CA 1
ATOM 719 C C . TYR A 1 99 ? 7.782 -8.780 -7.687 1.00 91.75 99 TYR A C 1
ATOM 721 O O . TYR A 1 99 ? 7.289 -9.484 -8.573 1.00 91.75 99 TYR A O 1
ATOM 729 N N . VAL A 1 100 ? 7.311 -8.747 -6.444 1.00 93.75 100 VAL A N 1
ATOM 730 C CA . VAL A 1 100 ? 5.996 -9.237 -6.029 1.00 93.75 100 VAL A CA 1
ATOM 731 C C . VAL A 1 100 ? 5.287 -8.152 -5.238 1.00 93.75 100 VAL A C 1
ATOM 733 O O . VAL A 1 100 ? 5.913 -7.471 -4.429 1.00 93.75 100 VAL A O 1
ATOM 736 N N . GLY A 1 101 ? 3.990 -8.003 -5.475 1.00 93.94 101 GLY A N 1
ATOM 737 C CA . GLY A 1 101 ? 3.096 -7.151 -4.707 1.00 93.94 101 GLY A CA 1
ATOM 738 C C . GLY A 1 101 ? 1.983 -8.001 -4.121 1.00 93.94 101 GLY A C 1
ATOM 739 O O . GLY A 1 101 ? 1.256 -8.650 -4.870 1.00 93.94 101 GLY A O 1
ATOM 740 N N . TRP A 1 102 ? 1.854 -8.001 -2.800 1.00 94.81 102 TRP A N 1
ATOM 741 C CA . TRP A 1 102 ? 0.694 -8.562 -2.115 1.00 94.81 102 TRP A CA 1
ATOM 742 C C . TRP A 1 102 ? -0.296 -7.441 -1.834 1.00 94.81 102 TRP A C 1
ATOM 744 O O . TRP A 1 102 ? 0.084 -6.422 -1.260 1.00 94.81 102 TRP A O 1
ATOM 754 N N . ALA A 1 103 ? -1.539 -7.624 -2.264 1.00 94.88 103 ALA A N 1
ATOM 755 C CA . ALA A 1 103 ? -2.599 -6.634 -2.157 1.00 94.88 103 ALA A CA 1
ATOM 756 C C . ALA A 1 103 ? -3.721 -7.134 -1.241 1.00 94.88 103 ALA A C 1
ATOM 758 O O . ALA A 1 103 ? -4.188 -8.273 -1.368 1.00 94.88 103 ALA A O 1
ATOM 759 N N . TRP A 1 104 ? -4.186 -6.269 -0.344 1.00 94.00 104 TRP A N 1
ATOM 760 C CA . TRP A 1 104 ? -5.307 -6.536 0.552 1.00 94.00 104 TRP A CA 1
ATOM 761 C C . TRP A 1 104 ? -6.393 -5.478 0.398 1.00 94.00 104 TRP A C 1
ATOM 763 O O . TRP A 1 104 ? -6.097 -4.300 0.219 1.00 94.00 104 TRP A O 1
ATOM 773 N N . ASP A 1 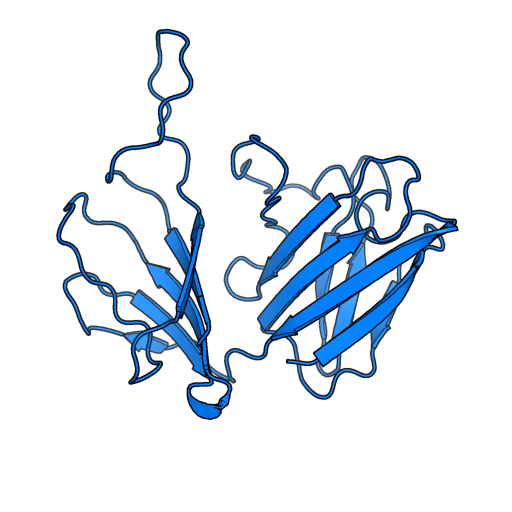105 ? -7.639 -5.929 0.494 1.00 93.12 105 ASP A N 1
ATOM 774 C CA . ASP A 1 105 ? -8.851 -5.114 0.525 1.00 93.12 105 ASP A CA 1
ATOM 775 C C . ASP A 1 105 ? -9.316 -5.007 1.979 1.00 93.12 105 ASP A C 1
ATOM 777 O O . ASP A 1 105 ? -9.561 -6.024 2.634 1.00 93.12 105 ASP A O 1
ATOM 781 N N . ALA A 1 106 ? -9.393 -3.784 2.492 1.00 90.12 106 ALA A N 1
ATOM 782 C CA . ALA A 1 106 ? -9.841 -3.470 3.841 1.00 90.12 106 ALA A CA 1
ATOM 783 C C . ALA A 1 106 ? -11.313 -3.023 3.856 1.00 90.12 106 ALA A C 1
ATOM 785 O O . ALA A 1 106 ? -11.835 -2.649 4.903 1.00 90.12 106 ALA A O 1
ATOM 786 N N . GLY A 1 107 ? -12.014 -3.108 2.728 1.00 88.25 107 GLY A N 1
ATOM 787 C CA . GLY A 1 107 ? -13.421 -2.781 2.592 1.00 88.25 107 GLY A CA 1
ATOM 788 C C . GLY A 1 107 ? -13.643 -1.358 2.091 1.00 88.25 107 GLY A C 1
ATOM 789 O O . GLY A 1 107 ? -12.729 -0.598 1.786 1.00 88.25 107 GLY A O 1
ATOM 790 N N . THR A 1 108 ? -14.909 -0.963 1.996 1.00 82.38 108 THR A N 1
ATOM 791 C CA . THR A 1 108 ? -15.303 0.208 1.200 1.00 82.38 108 THR A CA 1
ATOM 792 C C . THR A 1 108 ? -15.318 1.526 1.972 1.00 82.38 108 THR A C 1
ATOM 794 O O . THR A 1 108 ? -15.175 2.590 1.365 1.00 82.38 108 THR A O 1
ATOM 797 N N . SER A 1 109 ? -15.439 1.491 3.300 1.00 85.50 109 SER A N 1
ATOM 798 C CA . SER A 1 109 ? -15.595 2.693 4.125 1.00 85.50 109 SER A CA 1
ATOM 799 C C . SER A 1 109 ? -14.692 2.697 5.351 1.00 85.50 109 SER A C 1
ATOM 801 O O . SER A 1 109 ? -14.585 1.696 6.057 1.00 85.50 109 SER A O 1
ATOM 803 N N . THR A 1 110 ? -14.131 3.866 5.651 1.00 87.50 110 THR A N 1
ATOM 804 C CA . THR A 1 110 ? -13.487 4.145 6.937 1.00 87.50 110 THR A CA 1
ATOM 805 C C . THR A 1 110 ? -14.538 4.688 7.905 1.00 87.50 110 THR A C 1
ATOM 807 O O . THR A 1 110 ? -15.178 5.696 7.609 1.00 87.50 110 THR A O 1
ATOM 810 N N . VAL A 1 111 ? -14.712 4.047 9.059 1.00 90.12 111 VAL A N 1
ATOM 811 C CA . VAL A 1 111 ? -15.697 4.423 10.087 1.00 90.12 111 VAL A CA 1
ATOM 812 C C . VAL A 1 111 ? -15.017 4.718 11.421 1.00 90.12 111 VAL A C 1
ATOM 814 O O . VAL A 1 111 ? -13.953 4.175 11.711 1.00 90.12 111 VAL A O 1
ATOM 817 N N . SER A 1 112 ? -15.626 5.572 12.245 1.00 92.00 112 SER A N 1
ATOM 818 C CA . SER A 1 112 ? -15.169 5.758 13.626 1.00 92.00 112 SER A CA 1
ATOM 819 C C . SER A 1 112 ? -15.566 4.547 14.471 1.00 92.00 112 SER A C 1
ATOM 821 O O . SER A 1 112 ? -16.697 4.067 14.378 1.00 92.00 112 SER A O 1
ATOM 823 N N . ASN A 1 113 ? -14.643 4.050 15.287 1.00 90.38 113 ASN A N 1
ATOM 824 C CA . ASN A 1 113 ? -14.839 2.929 16.191 1.00 90.38 113 ASN A CA 1
ATOM 825 C C . ASN A 1 113 ? -14.509 3.370 17.622 1.00 90.38 113 ASN A C 1
ATOM 827 O O . ASN A 1 113 ? -13.413 3.848 17.905 1.00 90.38 113 ASN A O 1
ATOM 831 N N . THR A 1 114 ? -15.478 3.207 18.519 1.00 93.56 114 THR A N 1
ATOM 832 C CA . THR A 1 114 ? -15.388 3.584 19.937 1.00 93.56 114 THR A CA 1
ATOM 833 C C . THR A 1 114 ? -15.189 2.380 20.863 1.00 93.56 114 THR A C 1
ATOM 835 O O . THR A 1 114 ? -15.300 2.510 22.079 1.00 93.56 114 THR A O 1
ATOM 838 N N . GLN A 1 115 ? -14.906 1.195 20.313 1.00 90.12 115 GLN A N 1
ATOM 839 C CA . GLN A 1 115 ? -14.542 0.017 21.096 1.00 90.12 115 GLN A CA 1
ATOM 840 C C . GLN A 1 115 ? -13.117 0.155 21.639 1.00 90.12 115 GLN A C 1
ATOM 842 O O . GLN A 1 115 ? -12.178 0.444 20.897 1.00 90.12 115 GLN A O 1
ATOM 847 N N . GLY A 1 116 ? -12.952 -0.136 22.927 1.00 88.19 116 GLY A N 1
ATOM 848 C CA . GLY A 1 116 ? -11.684 0.016 23.633 1.00 88.19 116 GLY A CA 1
ATOM 849 C C . GLY A 1 116 ? -11.552 1.376 24.316 1.00 88.19 116 GLY A C 1
ATOM 850 O O . GLY A 1 116 ? -12.528 2.096 24.509 1.00 88.19 116 GLY A O 1
ATOM 851 N N . SER A 1 117 ? -10.336 1.713 24.733 1.00 87.50 117 SER A N 1
ATOM 852 C CA . SER A 1 117 ? -10.042 2.954 25.465 1.00 87.50 117 SER A CA 1
ATOM 853 C C . SER A 1 117 ? -9.618 4.119 24.566 1.00 87.50 117 SER A C 1
ATOM 855 O O . SER A 1 117 ? -9.413 5.225 25.063 1.00 87.50 117 SER A O 1
ATOM 857 N N . ILE A 1 118 ? -9.405 3.871 23.271 1.00 89.38 118 ILE A N 1
ATOM 858 C CA . ILE A 1 118 ? -9.027 4.876 22.276 1.00 89.38 118 ILE A CA 1
ATOM 859 C C . ILE A 1 118 ? -9.996 4.779 21.099 1.00 89.38 118 ILE A C 1
ATOM 861 O O . ILE A 1 118 ? -10.128 3.716 20.494 1.00 89.38 118 ILE A O 1
ATOM 865 N N . THR A 1 119 ? -10.621 5.903 20.743 1.00 90.00 119 THR A N 1
ATOM 866 C CA . THR A 1 119 ? -11.380 6.014 19.494 1.00 90.00 119 THR A CA 1
ATOM 867 C C . THR A 1 119 ? -10.437 5.878 18.303 1.00 90.00 119 THR A C 1
ATOM 869 O O . THR A 1 119 ? -9.439 6.598 18.207 1.00 90.00 119 THR A O 1
ATOM 872 N N . SER A 1 120 ? -10.769 4.985 17.379 1.00 88.19 120 SER A N 1
ATOM 873 C CA . SER A 1 120 ? -10.008 4.737 16.157 1.00 88.19 120 SER A CA 1
ATOM 874 C C . SER A 1 120 ? -10.837 5.006 14.909 1.00 88.19 120 SER A C 1
ATOM 876 O O . SER A 1 120 ? -12.065 5.027 14.937 1.00 88.19 120 SER A O 1
ATOM 878 N N . GLN A 1 121 ? -10.154 5.208 13.791 1.00 88.69 121 GLN A N 1
ATOM 879 C CA . GLN A 1 121 ? -10.737 5.120 12.464 1.00 88.69 121 GLN A CA 1
ATOM 880 C C . GLN A 1 121 ? -10.393 3.743 11.903 1.00 88.69 121 GLN A C 1
ATOM 882 O O . GLN A 1 121 ? -9.223 3.370 11.827 1.00 88.69 121 GLN A O 1
ATOM 887 N N . VAL A 1 122 ? -11.413 2.980 11.532 1.00 88.50 122 VAL A N 1
ATOM 888 C CA . VAL A 1 122 ? -11.291 1.585 11.113 1.00 88.50 122 VAL A CA 1
ATOM 889 C C . VAL A 1 122 ? -11.842 1.437 9.709 1.00 88.50 122 VAL A C 1
ATOM 891 O O . VAL A 1 122 ? -12.980 1.812 9.432 1.00 88.50 122 VAL A O 1
ATOM 894 N N . ARG A 1 123 ? -11.040 0.846 8.831 1.00 89.94 123 ARG A N 1
ATOM 895 C CA . ARG A 1 123 ? -11.483 0.278 7.564 1.00 89.94 123 ARG A CA 1
ATOM 896 C C . ARG A 1 123 ? -11.203 -1.220 7.646 1.00 89.94 123 ARG A C 1
ATOM 898 O O . ARG A 1 123 ? -10.041 -1.615 7.691 1.00 89.94 123 ARG A O 1
ATOM 905 N N . ALA A 1 124 ? -12.255 -2.024 7.777 1.00 90.62 124 ALA A N 1
ATOM 906 C CA . ALA A 1 124 ? -12.136 -3.464 7.985 1.00 90.62 124 ALA A CA 1
ATOM 907 C C . ALA A 1 124 ? -12.970 -4.258 6.975 1.00 90.62 124 ALA A C 1
ATOM 909 O O . ALA A 1 124 ? -14.170 -4.027 6.817 1.00 90.62 124 ALA A O 1
ATOM 910 N N . ASN A 1 125 ? -12.339 -5.261 6.370 1.00 92.69 125 ASN A N 1
ATOM 911 C CA . ASN A 1 125 ? -12.997 -6.337 5.651 1.00 92.69 125 ASN A CA 1
ATOM 912 C C . ASN A 1 125 ? -12.936 -7.578 6.546 1.00 92.69 125 ASN A C 1
ATOM 914 O O . ASN A 1 125 ? -12.018 -8.396 6.454 1.00 92.69 125 ASN A O 1
ATOM 918 N N . ALA A 1 126 ? -13.906 -7.692 7.458 1.00 89.44 126 ALA A N 1
ATOM 919 C CA . ALA A 1 126 ? -13.956 -8.786 8.426 1.00 89.44 126 ALA A CA 1
ATOM 920 C C . ALA A 1 126 ? -14.037 -10.163 7.741 1.00 89.44 126 ALA A C 1
ATOM 922 O O . ALA A 1 126 ? -13.419 -11.113 8.211 1.00 89.44 126 ALA A O 1
ATOM 923 N N . THR A 1 127 ? -14.717 -10.257 6.592 1.00 90.06 127 THR A N 1
ATOM 924 C CA . THR A 1 127 ? -14.791 -11.487 5.786 1.00 90.06 127 THR A CA 1
ATOM 925 C C . THR A 1 127 ? -13.423 -11.888 5.235 1.00 90.06 127 THR A C 1
ATOM 927 O O . THR A 1 127 ? -13.077 -13.066 5.252 1.00 90.06 127 THR A O 1
ATOM 930 N N . ALA A 1 128 ? -12.629 -10.919 4.769 1.00 88.50 128 ALA A N 1
ATOM 931 C CA . ALA A 1 128 ? -11.260 -11.153 4.309 1.00 88.50 128 ALA A CA 1
ATOM 932 C C . ALA A 1 128 ? -10.234 -11.224 5.456 1.00 88.50 128 ALA A C 1
ATOM 934 O O . ALA A 1 128 ? -9.059 -11.486 5.200 1.00 88.50 128 ALA A O 1
ATOM 935 N N . GLY A 1 129 ? -10.656 -10.980 6.701 1.00 89.44 129 GLY A N 1
ATOM 936 C CA . GLY A 1 129 ? -9.789 -11.003 7.875 1.00 89.44 129 GLY A CA 1
ATOM 937 C C . GLY A 1 129 ? -8.750 -9.886 7.919 1.00 89.44 129 GLY A C 1
ATOM 938 O O . GLY A 1 129 ? -7.706 -10.064 8.544 1.00 89.44 129 GLY A O 1
ATOM 939 N N . PHE A 1 130 ? -9.007 -8.763 7.244 1.00 90.06 130 PHE A N 1
ATOM 940 C CA . PHE A 1 130 ? -8.049 -7.670 7.103 1.00 90.06 130 PHE A CA 1
ATOM 941 C C . PHE A 1 130 ? -8.618 -6.340 7.590 1.00 90.06 130 PHE A C 1
ATOM 943 O O . PHE A 1 130 ? -9.761 -5.992 7.290 1.00 90.06 130 PHE A O 1
ATOM 950 N N . SER A 1 131 ? -7.820 -5.591 8.350 1.00 90.06 131 SER A N 1
ATOM 951 C CA . SER A 1 131 ? -8.189 -4.258 8.821 1.00 90.06 131 SER A CA 1
ATOM 952 C C . SER A 1 131 ? -7.010 -3.299 8.785 1.00 90.06 131 SER A C 1
ATOM 954 O O . SER A 1 131 ? -5.890 -3.654 9.148 1.00 90.06 131 SER A O 1
ATOM 956 N N . VAL A 1 132 ? -7.317 -2.050 8.444 1.00 87.56 132 VAL A N 1
ATOM 957 C CA . VAL A 1 132 ? -6.432 -0.889 8.522 1.00 87.56 132 VAL A CA 1
ATOM 958 C C . VAL A 1 132 ? -7.026 0.069 9.553 1.00 87.56 132 VAL A C 1
ATOM 960 O O . VAL A 1 132 ? -8.178 0.494 9.433 1.00 87.56 132 VAL A O 1
ATOM 963 N N . VAL A 1 133 ? -6.266 0.358 10.609 1.00 85.94 133 VAL A N 1
ATOM 964 C CA . VAL A 1 133 ? -6.737 1.124 11.772 1.00 85.94 133 VAL A CA 1
ATOM 965 C C . VAL A 1 133 ? -5.815 2.302 12.029 1.00 85.94 133 VAL A C 1
ATOM 967 O O . VAL A 1 133 ? -4.641 2.077 12.298 1.00 85.94 133 VAL A O 1
ATOM 970 N N . THR A 1 134 ? -6.328 3.534 12.021 1.00 83.25 134 THR A N 1
ATOM 971 C CA . THR A 1 134 ? -5.600 4.707 12.532 1.00 83.25 134 THR A CA 1
ATOM 972 C C . THR A 1 134 ? -6.153 5.159 13.873 1.00 83.25 134 THR A C 1
ATOM 974 O O . THR A 1 134 ? -7.362 5.177 14.100 1.00 83.25 134 THR A O 1
ATOM 977 N N . PHE A 1 135 ? -5.267 5.553 14.781 1.00 82.00 135 PHE A N 1
ATOM 978 C CA . PHE A 1 135 ? -5.653 6.104 16.076 1.00 82.00 135 PHE A CA 1
ATOM 979 C C . PHE A 1 135 ? -4.587 7.049 16.627 1.00 82.00 135 PHE A C 1
ATOM 981 O O . PHE A 1 135 ? -3.417 6.987 16.247 1.00 82.00 135 PHE A O 1
ATOM 988 N N . THR A 1 136 ? -4.984 7.902 17.570 1.00 81.88 136 THR A N 1
ATOM 989 C CA . THR A 1 136 ? -4.055 8.742 18.334 1.00 81.88 136 THR A CA 1
ATOM 990 C C . THR A 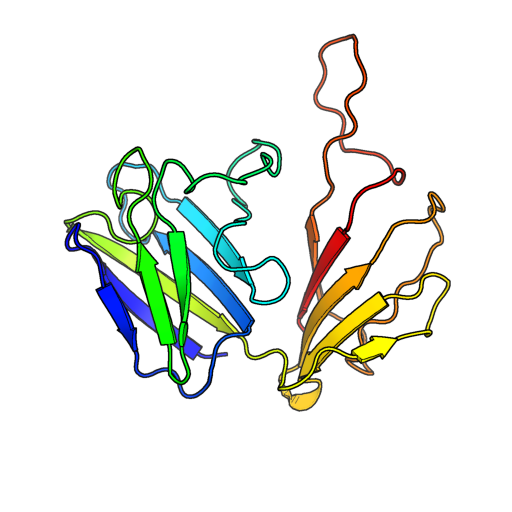1 136 ? -3.831 8.110 19.700 1.00 81.88 136 THR A C 1
ATOM 992 O O . THR A 1 136 ? -4.770 7.940 20.476 1.00 81.88 136 THR A O 1
ATOM 995 N N . GLY A 1 137 ? -2.583 7.740 19.998 1.00 77.44 137 GLY A N 1
ATOM 996 C CA . GLY A 1 137 ? -2.227 7.156 21.291 1.00 77.44 137 GLY A CA 1
ATOM 997 C C . GLY A 1 137 ? -2.468 8.125 22.456 1.00 77.44 137 GLY A C 1
ATOM 998 O O . GLY A 1 137 ? -2.151 9.307 22.348 1.00 77.44 137 GLY A O 1
ATOM 999 N N . ASN A 1 138 ? -2.966 7.615 23.587 1.00 76.88 138 ASN A N 1
ATOM 1000 C CA . ASN A 1 138 ? -3.226 8.396 24.808 1.00 76.88 138 ASN A CA 1
ATOM 1001 C C . ASN A 1 138 ? -2.122 8.266 25.882 1.00 76.88 138 ASN A C 1
ATOM 1003 O O . ASN A 1 138 ? -2.306 8.705 27.013 1.00 76.88 138 ASN A O 1
ATOM 1007 N N . GLY A 1 139 ? -0.993 7.629 25.553 1.00 73.00 139 GLY A N 1
ATOM 1008 C CA . GLY A 1 139 ? 0.135 7.432 26.471 1.00 73.00 139 GLY A CA 1
ATOM 1009 C C . GLY A 1 139 ? -0.043 6.318 27.512 1.00 73.00 139 GLY A C 1
ATOM 1010 O O . GLY A 1 139 ? 0.871 6.099 28.299 1.00 73.00 139 GLY A O 1
ATOM 1011 N N . SER A 1 140 ? -1.169 5.594 27.517 1.00 77.38 140 SER A N 1
ATOM 1012 C CA . SER A 1 140 ? -1.372 4.438 28.399 1.00 77.38 140 SER A CA 1
ATOM 1013 C C . SER A 1 140 ? -0.845 3.150 27.769 1.00 77.38 140 SER A C 1
ATOM 1015 O O . SER A 1 140 ? -1.193 2.831 26.636 1.00 77.38 140 SER A O 1
ATOM 1017 N N . THR A 1 141 ? -0.069 2.371 28.525 1.00 75.06 141 THR A N 1
ATOM 1018 C CA . THR A 1 141 ? 0.436 1.041 28.130 1.00 75.06 141 THR A CA 1
ATOM 1019 C C . THR A 1 141 ? -0.645 -0.041 28.112 1.00 75.06 141 THR A C 1
ATOM 1021 O O . THR A 1 141 ? -0.445 -1.093 27.516 1.00 75.06 141 THR A O 1
ATOM 1024 N N . SER A 1 142 ? -1.783 0.202 28.766 1.00 81.00 142 SER A N 1
ATOM 1025 C CA . SER A 1 142 ? -2.936 -0.705 28.809 1.00 81.00 142 SER A CA 1
ATOM 1026 C C . SER A 1 142 ? -4.055 -0.284 27.857 1.00 81.00 142 SER A C 1
ATOM 1028 O O . SER A 1 142 ? -5.176 -0.790 27.953 1.00 81.00 142 SER A O 1
ATOM 1030 N N . ALA A 1 143 ? -3.784 0.667 26.956 1.00 81.44 143 ALA A N 1
ATOM 1031 C CA . ALA A 1 143 ? -4.797 1.126 26.028 1.00 81.44 143 ALA A CA 1
ATOM 1032 C C . ALA A 1 143 ? -5.202 0.019 25.045 1.00 81.44 143 ALA A C 1
ATOM 1034 O O . ALA A 1 143 ? -4.375 -0.730 24.533 1.00 81.44 143 ALA A O 1
ATOM 1035 N N . THR A 1 144 ? -6.495 -0.039 24.750 1.00 87.19 144 THR A N 1
ATOM 1036 C CA . THR A 1 144 ? -7.086 -0.927 23.749 1.00 87.19 144 THR A CA 1
ATOM 1037 C C . THR A 1 144 ? -7.660 -0.105 22.602 1.00 87.19 144 THR A C 1
ATOM 1039 O O . THR A 1 144 ? -8.187 0.990 22.816 1.00 87.19 144 THR A O 1
ATOM 1042 N N . VAL A 1 145 ? -7.550 -0.638 21.386 1.00 87.62 145 VAL A N 1
ATOM 1043 C CA . VAL A 1 145 ? -7.997 0.009 20.149 1.00 87.62 145 VAL A CA 1
ATOM 1044 C C . VAL A 1 145 ? -8.895 -0.959 19.387 1.00 87.62 145 VAL A C 1
ATOM 1046 O O . VAL A 1 145 ? -8.490 -2.083 19.087 1.00 87.62 145 VAL A O 1
ATOM 1049 N N . GLY A 1 146 ? -10.117 -0.534 19.069 1.00 90.56 146 GLY A N 1
ATOM 1050 C CA . GLY A 1 146 ? -11.037 -1.306 18.240 1.00 90.56 146 GLY A CA 1
ATOM 1051 C C . GLY A 1 146 ? -10.515 -1.465 16.810 1.00 90.56 146 GLY A C 1
ATOM 1052 O O . GLY A 1 146 ? -10.078 -0.493 16.194 1.00 90.56 146 GLY A O 1
ATOM 1053 N N . HIS A 1 147 ? -10.588 -2.689 16.279 1.00 88.19 147 HIS A N 1
ATOM 1054 C CA . HIS A 1 147 ? -10.071 -3.046 14.947 1.00 88.19 147 HIS A CA 1
ATOM 1055 C C . HIS A 1 147 ? -11.122 -3.661 14.008 1.00 88.19 147 HIS A C 1
ATOM 1057 O O . HIS A 1 147 ? -10.809 -4.026 12.885 1.00 88.19 147 HIS A O 1
ATOM 1063 N N . GLY A 1 148 ? -12.372 -3.831 14.450 1.00 89.50 148 GLY A N 1
ATOM 1064 C CA . GLY A 1 148 ? -13.496 -4.188 13.569 1.00 89.50 148 GLY A CA 1
ATOM 1065 C C . GLY A 1 148 ? -13.512 -5.605 12.971 1.00 89.50 148 GLY A C 1
ATOM 1066 O O . GLY A 1 148 ? -14.447 -5.919 12.245 1.00 89.50 148 GLY A O 1
ATOM 1067 N N . LEU A 1 149 ? -12.544 -6.480 13.279 1.00 89.38 149 LEU A N 1
ATOM 1068 C CA . LEU A 1 149 ? -12.495 -7.844 12.711 1.00 89.38 149 LEU A CA 1
ATOM 1069 C C . LEU A 1 149 ? -13.429 -8.844 13.410 1.00 89.38 149 LEU A C 1
ATOM 1071 O O . LEU A 1 149 ? -13.681 -9.914 12.871 1.00 89.38 149 LEU A O 1
ATOM 1075 N N . GLY A 1 150 ? -13.900 -8.547 14.626 1.00 86.69 150 GLY A N 1
ATOM 1076 C CA . GLY A 1 150 ? -14.744 -9.459 15.417 1.00 86.69 150 GLY A CA 1
ATOM 1077 C C . GLY A 1 150 ? -14.032 -10.711 15.957 1.00 86.69 150 GLY A C 1
ATOM 1078 O O . GLY A 1 150 ? -14.606 -11.441 16.759 1.00 86.69 150 GLY A O 1
ATOM 1079 N N . VAL A 1 151 ? -12.779 -10.941 15.565 1.00 88.19 151 VAL A N 1
ATOM 1080 C CA . VAL A 1 151 ? -11.907 -12.032 16.018 1.00 88.19 151 VAL A CA 1
ATOM 1081 C C . VAL A 1 151 ? -10.490 -11.514 16.253 1.00 88.19 151 VAL A C 1
ATOM 1083 O O . VAL A 1 151 ? -10.081 -10.519 15.653 1.00 88.19 151 VAL A O 1
ATOM 1086 N N . ALA A 1 152 ? -9.742 -12.179 17.136 1.00 84.50 152 ALA A N 1
ATOM 1087 C CA . ALA A 1 152 ? -8.391 -11.757 17.484 1.00 84.50 152 ALA A CA 1
ATOM 1088 C C . ALA A 1 152 ? -7.435 -11.904 16.279 1.00 84.50 152 ALA A C 1
ATOM 1090 O O . ALA A 1 152 ? -7.322 -13.006 15.736 1.00 84.50 152 ALA A O 1
ATOM 1091 N N . PRO A 1 153 ? -6.739 -10.830 15.869 1.00 85.62 153 PRO A N 1
ATOM 1092 C CA . PRO A 1 153 ? -5.772 -10.862 14.775 1.00 85.62 153 PRO A CA 1
ATOM 1093 C C . PRO A 1 153 ? -4.536 -11.694 15.144 1.00 85.62 153 PRO A C 1
ATOM 1095 O O . PRO A 1 153 ? -4.128 -11.736 16.305 1.00 85.62 153 PRO A O 1
ATOM 1098 N N . ARG A 1 154 ? -3.918 -12.335 14.148 1.00 86.12 154 ARG A N 1
ATOM 1099 C CA . ARG A 1 154 ? -2.687 -13.134 14.295 1.00 86.12 154 ARG A CA 1
ATOM 1100 C C . ARG A 1 154 ? -1.416 -12.368 13.954 1.00 86.12 154 ARG A C 1
ATOM 1102 O O . ARG A 1 154 ? -0.341 -12.743 14.413 1.00 86.12 154 ARG A O 1
ATOM 1109 N N . LEU A 1 155 ? -1.536 -11.310 13.159 1.00 80.56 155 LEU A N 1
ATOM 1110 C CA . LEU A 1 155 ? -0.449 -10.399 12.834 1.00 80.56 155 LEU A CA 1
ATOM 1111 C C . LEU A 1 155 ? -0.924 -8.963 13.018 1.00 80.56 155 LEU A C 1
ATOM 1113 O O . LEU A 1 155 ? -2.004 -8.591 12.564 1.00 80.56 155 LEU A O 1
ATOM 1117 N N . ILE A 1 156 ? -0.082 -8.172 13.671 1.00 80.94 156 ILE A N 1
ATOM 1118 C CA . ILE A 1 156 ? -0.261 -6.746 13.901 1.00 80.94 156 ILE A CA 1
ATOM 1119 C C . ILE A 1 156 ? 1.015 -6.076 13.397 1.00 80.94 156 ILE A C 1
ATOM 1121 O O . ILE A 1 156 ? 2.098 -6.339 13.916 1.00 80.94 156 ILE A O 1
ATOM 1125 N N . ILE A 1 157 ? 0.892 -5.243 12.367 1.00 77.50 157 ILE A N 1
ATOM 1126 C CA . ILE A 1 157 ? 1.978 -4.387 11.884 1.00 77.50 157 ILE A CA 1
ATOM 1127 C C . ILE A 1 157 ? 1.652 -2.978 12.341 1.00 77.50 157 ILE A C 1
ATOM 1129 O O . ILE A 1 157 ? 0.683 -2.392 11.863 1.00 77.50 157 ILE A O 1
ATOM 1133 N N . GLU A 1 158 ? 2.445 -2.447 13.264 1.00 72.69 158 GLU A N 1
ATOM 1134 C CA . GLU A 1 158 ? 2.301 -1.089 13.775 1.00 72.69 158 GLU A CA 1
ATOM 1135 C C . GLU A 1 158 ? 3.506 -0.228 13.401 1.00 72.69 158 GLU A C 1
ATOM 1137 O O . GLU A 1 158 ? 4.650 -0.681 13.438 1.00 72.69 158 GLU A O 1
ATOM 1142 N N . ASN A 1 159 ? 3.246 1.031 13.055 1.00 65.38 159 ASN A N 1
ATOM 1143 C CA . ASN A 1 159 ? 4.297 2.035 12.991 1.00 65.38 159 ASN A CA 1
ATOM 1144 C C . ASN A 1 159 ? 4.447 2.709 14.362 1.00 65.38 159 ASN A C 1
ATOM 1146 O O . ASN A 1 159 ? 3.538 3.393 14.844 1.00 65.38 159 ASN A O 1
ATOM 1150 N N . LEU A 1 160 ? 5.613 2.526 14.975 1.00 59.12 160 LEU A N 1
ATOM 1151 C CA . LEU A 1 160 ? 6.002 3.197 16.206 1.00 59.12 160 LEU A CA 1
ATOM 1152 C C . LEU A 1 160 ? 6.798 4.449 15.828 1.00 59.12 160 LEU A C 1
ATOM 1154 O O . LEU A 1 160 ? 8.017 4.396 15.687 1.00 59.12 160 LEU A O 1
ATOM 1158 N N . GLY A 1 161 ? 6.106 5.575 15.633 1.00 52.31 161 GLY A N 1
ATOM 1159 C CA . GLY A 1 161 ? 6.763 6.847 15.327 1.00 52.31 161 GLY A CA 1
ATOM 1160 C C . GLY A 1 161 ? 7.880 7.182 16.329 1.00 52.31 161 GLY A C 1
ATOM 1161 O O . GLY A 1 161 ? 7.760 6.912 17.527 1.00 52.31 161 GLY A O 1
ATOM 1162 N N . GLN A 1 162 ? 8.983 7.752 15.838 1.00 44.00 162 GLN A N 1
ATOM 1163 C CA . GLN A 1 162 ? 10.157 8.058 16.655 1.00 44.00 162 GLN A CA 1
ATOM 1164 C C . GLN A 1 162 ? 9.890 9.263 17.573 1.00 44.00 162 GLN A C 1
ATOM 1166 O O . GLN A 1 162 ? 9.597 10.365 17.111 1.00 44.00 162 GLN A O 1
ATOM 1171 N N . PHE A 1 163 ? 10.043 9.073 18.885 1.00 39.53 163 PHE A N 1
ATOM 1172 C CA . PHE A 1 163 ? 10.128 10.170 19.848 1.00 39.53 163 PHE A CA 1
ATOM 1173 C C . PHE A 1 163 ? 11.527 10.800 19.756 1.00 39.53 163 PHE A C 1
ATOM 1175 O O . PHE A 1 163 ? 12.531 10.129 20.001 1.00 39.53 163 PHE A O 1
ATOM 1182 N N . LEU A 1 164 ? 11.612 12.078 19.376 1.00 36.72 164 LEU A N 1
ATOM 1183 C CA . LEU A 1 164 ? 12.862 12.841 19.389 1.00 36.72 164 LEU A CA 1
ATOM 1184 C C . LEU A 1 164 ? 13.257 13.130 20.845 1.00 36.72 164 LEU A C 1
ATOM 1186 O O . LEU A 1 164 ? 12.908 14.172 21.394 1.00 36.72 164 LEU A O 1
ATOM 1190 N N . LEU A 1 165 ? 14.001 12.221 21.477 1.00 35.47 165 LEU A N 1
ATOM 1191 C CA . LEU A 1 165 ? 14.757 12.570 22.675 1.00 35.47 165 LEU A CA 1
ATOM 1192 C C . LEU A 1 165 ? 16.062 13.229 22.208 1.00 35.47 165 LEU A C 1
ATOM 1194 O O . LEU A 1 165 ? 16.943 12.569 21.657 1.00 35.47 165 LEU A O 1
ATOM 1198 N N . MET A 1 166 ? 16.182 14.546 22.376 1.00 39.09 166 MET A N 1
ATOM 1199 C CA . MET A 1 166 ? 17.469 15.214 22.206 1.00 39.09 166 MET A CA 1
ATOM 1200 C C . MET A 1 166 ? 18.428 14.690 23.280 1.00 39.09 166 MET A C 1
ATOM 1202 O O . MET A 1 166 ? 18.354 15.106 24.432 1.00 39.09 166 MET A O 1
ATOM 1206 N N . GLY A 1 167 ? 19.335 13.793 22.899 1.00 42.03 167 GLY A N 1
ATOM 1207 C CA . GLY A 1 167 ? 20.523 13.485 23.686 1.00 42.03 167 GLY A CA 1
ATOM 1208 C C . GLY A 1 167 ? 20.714 12.009 24.020 1.00 42.03 167 GLY A C 1
ATOM 1209 O O . GLY A 1 167 ? 19.901 11.398 24.701 1.00 42.03 167 GLY A O 1
ATOM 1210 N N . LEU A 1 168 ? 21.902 11.540 23.631 1.00 33.19 168 LEU A N 1
AT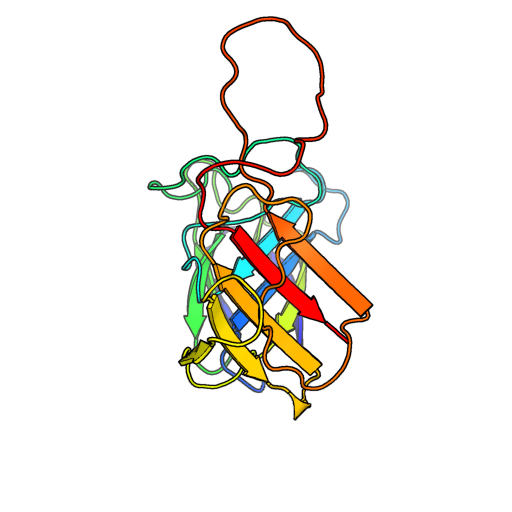OM 1211 C CA . LEU A 1 168 ? 22.583 10.292 23.982 1.00 33.19 168 LEU A CA 1
ATOM 1212 C C . LEU A 1 168 ? 22.237 9.078 23.112 1.00 33.19 168 LEU A C 1
ATOM 1214 O O . LEU A 1 168 ? 21.138 8.533 23.115 1.00 33.19 168 LEU A O 1
ATOM 1218 N N . GLY A 1 169 ? 23.254 8.690 22.338 1.00 35.50 169 GLY A N 1
ATOM 1219 C CA . GLY A 1 169 ? 23.232 7.599 21.381 1.00 35.50 169 GLY A CA 1
ATOM 1220 C C . GLY A 1 169 ? 22.918 6.257 22.028 1.00 35.50 169 GLY A C 1
ATOM 1221 O O . GLY A 1 169 ? 23.550 5.837 22.993 1.00 35.50 169 GLY A O 1
ATOM 1222 N N . GLY A 1 170 ? 21.949 5.583 21.429 1.00 32.75 170 GLY A N 1
ATOM 1223 C CA . GLY A 1 170 ? 21.546 4.224 21.734 1.00 32.75 170 GLY A CA 1
ATOM 1224 C C . GLY A 1 170 ? 20.278 3.909 20.953 1.00 32.75 170 GLY A C 1
ATOM 1225 O O . GLY A 1 170 ? 19.371 4.733 20.876 1.00 32.75 170 GLY A O 1
ATOM 1226 N N . CYS A 1 171 ? 20.224 2.731 20.336 1.00 36.56 171 CYS A N 1
ATOM 1227 C CA . CYS A 1 171 ? 18.988 2.178 19.804 1.00 36.56 171 CYS A CA 1
ATOM 1228 C C . CYS A 1 171 ? 18.073 1.857 20.991 1.00 36.56 171 CYS A C 1
ATOM 1230 O O . CYS A 1 171 ? 18.336 0.943 21.768 1.00 36.56 171 CYS A O 1
ATOM 1232 N N . ILE A 1 172 ? 17.019 2.645 21.164 1.00 37.78 172 ILE A N 1
ATOM 1233 C CA . ILE A 1 172 ? 15.991 2.386 22.166 1.00 37.78 172 ILE A CA 1
ATOM 1234 C C . ILE A 1 172 ? 14.771 1.914 21.388 1.00 37.78 172 ILE A C 1
ATOM 1236 O O . ILE A 1 172 ? 14.234 2.657 20.567 1.00 37.78 172 ILE A O 1
ATOM 1240 N N . MET A 1 173 ? 14.351 0.670 21.624 1.00 28.41 173 MET A N 1
ATOM 1241 C CA . MET A 1 173 ? 13.011 0.221 21.242 1.00 28.41 173 MET A CA 1
ATOM 1242 C C . MET A 1 173 ? 12.024 1.189 21.906 1.00 28.41 173 MET A C 1
ATOM 1244 O O . MET A 1 173 ? 12.057 1.291 23.136 1.00 28.41 173 MET A O 1
ATOM 1248 N N . PRO A 1 174 ? 11.210 1.952 21.157 1.00 40.50 174 PRO A N 1
ATOM 1249 C CA . PRO A 1 174 ? 10.386 2.978 21.769 1.00 40.50 174 PRO A CA 1
ATOM 1250 C C . PRO A 1 174 ? 9.407 2.329 22.748 1.00 40.50 174 PRO A C 1
ATOM 1252 O O . PRO A 1 174 ? 8.669 1.402 22.414 1.00 40.50 174 PRO A O 1
ATOM 1255 N N . THR A 1 175 ? 9.426 2.815 23.984 1.00 39.69 175 THR A N 1
ATOM 1256 C CA . THR A 1 175 ? 8.396 2.520 24.970 1.00 39.69 175 THR A CA 1
ATOM 1257 C C . THR A 1 175 ? 7.081 3.161 24.535 1.00 39.69 175 THR A C 1
ATOM 1259 O O . THR A 1 175 ? 7.032 4.177 23.841 1.00 39.69 175 THR A O 1
ATOM 1262 N N . TRP A 1 176 ? 5.983 2.521 24.919 1.00 34.06 176 TRP A N 1
ATOM 1263 C CA . TRP A 1 176 ? 4.624 3.007 24.712 1.00 34.06 176 TRP A CA 1
ATOM 1264 C C . TRP A 1 176 ? 4.457 4.459 25.217 1.00 34.06 176 TRP A C 1
ATOM 1266 O O . TRP A 1 176 ? 4.683 4.738 26.390 1.00 34.06 176 TRP A O 1
ATOM 1276 N N . GLY A 1 177 ? 4.031 5.367 24.329 1.00 41.50 177 GLY A N 1
ATOM 1277 C CA . GLY A 1 177 ? 3.858 6.811 24.578 1.00 41.50 177 GLY A CA 1
ATOM 1278 C C . GLY A 1 177 ? 4.898 7.622 23.797 1.00 41.50 177 GLY A C 1
ATOM 1279 O O . GLY A 1 177 ? 6.086 7.427 23.969 1.00 41.50 177 GLY A O 1
ATOM 1280 N N . GLN A 1 178 ? 4.572 8.520 22.871 1.00 38.19 178 GLN A N 1
ATOM 1281 C CA . GLN A 1 178 ? 3.593 9.607 22.906 1.00 38.19 178 GLN A CA 1
ATOM 1282 C C . GLN A 1 178 ? 3.268 10.046 21.454 1.00 38.19 178 GLN A C 1
ATOM 1284 O O . GLN A 1 178 ? 4.121 9.943 20.579 1.00 38.19 178 GLN A O 1
ATOM 1289 N N . GLY A 1 179 ? 2.057 10.565 21.209 1.00 40.84 179 GLY A N 1
ATOM 1290 C CA . GLY A 1 179 ? 1.845 11.718 20.314 1.00 40.84 179 GLY A CA 1
ATOM 1291 C C . GLY A 1 179 ? 1.951 11.604 18.784 1.00 40.84 179 GLY A C 1
ATOM 1292 O O . GLY A 1 179 ? 2.175 12.635 18.160 1.00 40.84 179 GLY A O 1
ATOM 1293 N N . LEU A 1 180 ? 1.761 10.441 18.156 1.00 43.50 180 LEU A N 1
ATOM 1294 C CA . LEU A 1 180 ? 1.674 10.332 16.686 1.00 43.50 180 LEU A CA 1
ATOM 1295 C C . LEU A 1 180 ? 0.508 9.426 16.275 1.00 43.50 180 LEU A C 1
ATOM 1297 O O . LEU A 1 180 ? 0.144 8.518 17.026 1.00 43.50 180 LEU A O 1
ATOM 1301 N N . SER A 1 181 ? -0.094 9.693 15.112 1.00 45.84 181 SER A N 1
ATOM 1302 C CA . SER A 1 181 ? -1.109 8.830 14.502 1.00 45.84 181 SER A CA 1
ATOM 1303 C C . SER A 1 181 ? -0.496 7.460 14.229 1.00 45.84 181 SER A C 1
ATOM 1305 O O . SER A 1 181 ? 0.409 7.335 13.408 1.00 45.84 181 SER A O 1
ATOM 1307 N N . ARG A 1 182 ? -0.961 6.437 14.939 1.00 61.69 182 ARG A N 1
ATOM 1308 C CA . ARG A 1 182 ? -0.474 5.066 14.803 1.00 61.69 182 ARG A CA 1
ATOM 1309 C C . ARG A 1 182 ? -1.388 4.350 13.828 1.00 61.69 182 ARG A C 1
ATOM 1311 O O . ARG A 1 182 ? -2.599 4.309 14.050 1.00 61.69 182 ARG A O 1
ATOM 1318 N N . LEU A 1 183 ? -0.815 3.844 12.738 1.00 53.78 183 LEU A N 1
ATOM 1319 C CA . LEU A 1 183 ? -1.510 2.920 11.858 1.00 53.78 183 LEU A CA 1
ATOM 1320 C C . LEU A 1 183 ? -1.155 1.492 12.254 1.00 53.78 183 LEU A C 1
ATOM 1322 O O . LEU A 1 183 ? 0.025 1.155 12.374 1.00 53.78 183 LEU A O 1
ATOM 1326 N N . THR A 1 184 ? -2.182 0.662 12.379 1.00 58.97 184 THR A N 1
ATOM 1327 C CA . THR A 1 184 ? -2.048 -0.774 12.546 1.00 58.97 184 THR A CA 1
ATOM 1328 C C . THR A 1 184 ? -2.718 -1.496 11.378 1.00 58.97 184 THR A C 1
ATOM 1330 O O . THR A 1 184 ? -3.909 -1.298 11.130 1.00 58.97 184 THR A O 1
ATOM 1333 N N . ALA A 1 185 ? -1.968 -2.342 10.669 1.00 59.25 185 ALA A N 1
ATOM 1334 C CA . ALA A 1 185 ? -2.535 -3.35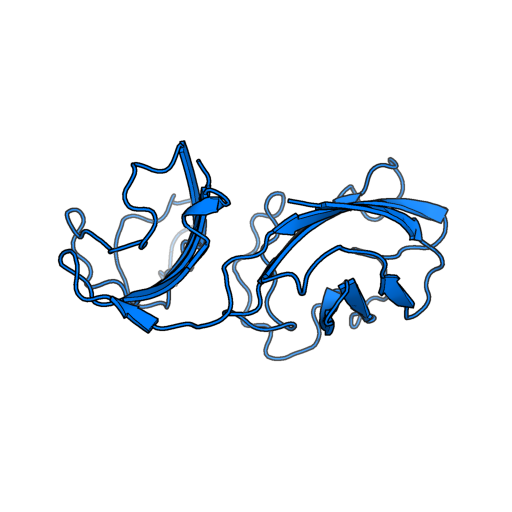5 9.783 1.00 59.25 185 ALA A CA 1
ATOM 1335 C C . ALA A 1 185 ? -2.687 -4.659 10.573 1.00 59.25 185 ALA A C 1
ATOM 1337 O O . ALA A 1 185 ? -1.723 -5.133 11.179 1.00 59.25 185 ALA A O 1
ATOM 1338 N N . LEU A 1 186 ? -3.896 -5.216 10.594 1.00 59.25 186 LEU A N 1
ATOM 1339 C CA . LEU A 1 186 ? -4.222 -6.425 11.346 1.00 59.25 186 LEU A CA 1
ATOM 1340 C C . LEU A 1 186 ? -4.677 -7.515 10.378 1.00 59.25 186 LEU A C 1
ATOM 1342 O O . LEU A 1 186 ? -5.532 -7.265 9.526 1.00 59.25 186 LEU A O 1
ATOM 1346 N N . MET A 1 187 ? -4.103 -8.710 10.514 1.00 65.81 187 MET A N 1
ATOM 1347 C CA . MET A 1 187 ? -4.397 -9.872 9.669 1.00 65.81 187 MET A CA 1
ATOM 1348 C C . MET A 1 187 ? -4.727 -11.087 10.539 1.00 65.81 187 MET A C 1
ATOM 1350 O O . MET A 1 187 ? -4.120 -11.268 11.600 1.00 65.81 187 MET A O 1
ATOM 1354 N N . LEU A 1 188 ? -5.682 -11.907 10.097 1.00 52.72 188 LEU A N 1
ATOM 1355 C CA . LEU A 1 188 ? -5.991 -13.220 10.680 1.00 52.72 188 LEU A CA 1
ATOM 1356 C C . LEU A 1 188 ? -5.134 -14.353 10.120 1.00 52.72 188 LEU A C 1
ATOM 1358 O O . LEU A 1 188 ? -4.599 -14.215 9.000 1.00 52.72 188 LEU A O 1
#

Radius of gyration: 17.12 Å; chains: 1; bounding box: 39×29×46 Å

Sequence (188 aa):
MDVALWTGDGAARSITGLAFSPDLVWIKGRSSGPPTIQHVLQDTVRGSNNMLCSNDTGSESAFGQPPVWGYISAFNSDGFTLASGSGGFSQVNQSSNTYVGWAWDAGTSTVSNTQGSITSQVRANATAGFSVVTFTGNGSTSATVGHGLGVAPRLIIENLGQFLLMGLGGCIMPTWGQGLSRLTALML

Foldseek 3Di:
DDKFKDAFAQDKDWGFQAPFQFQKKWKWWDDCDPPGIWTWIDGPVVAWQFTDTPPDPDFSPPRPDRAQAKTFNDGDGGTTIIDAHVPTPGRHGDHRIMMMMDTDDLDDDFDWDPPWPWIWTWRHDLVQQKIKIKTAAPQDPPTDYDHPNVDAFPDKDKRDGDDPDPDDDDDDPDDRDDDDIMIIITGD

pLDDT: mean 75.99, std 18.85, range [28.41, 97.12]

Secondary structure (DSSP, 8-state):
-EEEEEE--SS-EEE---SS--SEEEEEE-S-PSSP--EEEEETTT-TT--EETT--------SS--TT-EEEEEETTEEEEE-BTTBSTTT--TT-EEEEEEE---S--EEE--BSB-EEEEEETTTTEEEEEEE--S-TT--B--S-SS--SEEEE--PPP---S-----PPPS--SSEEEEEEE-